Protein 3UTK (pdb70)

Foldseek 3Di:
DDPVVLLLVLLLLLLLLVLCVPLVVPVVADDSVLSSVLSLVVCVVVVHDCVSNVPRSVSSVVVNVCVVVVPQDSVRSNVVSVVPNVVSRVSSVVD/DDPVVLLVVLLLLLLLLVLCVPLVVPVVGDDSVLLSVLSLVVCVVVVHDCVSNPCNSVSSVVVNVCVVPVPDDSVRSNVVSVVPNVVSRVSSVVD

CATH classification: 1.20.58.1630

Nearest PDB structures (foldseek):
  4k0u-assembly1_A  TM=9.980E-01  e=7.297E-12  Dickeya dadantii 3937
  4a56-assembly1_A-2  TM=9.578E-01  e=3.980E-06  Klebsiella oxytoca
  6hcg-assembly1_P  TM=9.495E-01  e=3.980E-06  Klebsiella pneumoniae
  3sol-assembly1_A  TM=9.358E-01  e=9.104E-05  Escherichia coli O157:H7
  1knz-assembly4_N  TM=2.935E-01  e=8.624E+00  Simian rotavirus A/SA11

Organism: Dickeya dadantii (strain 3937) (NCBI:txid198628)

Sequence (190 aa):
VPANEQISQLASLVAASKYLRVQCERSDLPDDGTILKTAVNVAVQKGWDTGRYQSLPQLSENLYQGLLKDGTPKATQCSSFNRTMTPFLDAMRTVVPANEQISQLASLVAASKYLRVQCERSDLPDDGTILKTAVNVAVQKGWDTGRYQSLPQLSENLYQGLLKDGTPKATQCCSSFNRTMTPFLDAMRTV

InterPro domains:
  IPR005699 Chaperone lipoprotein, PulS/OutS [TIGR01004] (12-129)
  IPR019114 Chaperone lipoprotein, PulS/OutS-like [PF09691] (18-127)
  IPR038432 PulS/OutS-like superfamily [G3DSA:1.20.58.1630] (38-133)

Radius of gyration: 19.39 Å; Cα contacts (8 Å, |Δi|>4): 196; chains: 2; bounding box: 57×42×35 Å

Structure (mmCIF, N/CA/C/O backbone):
data_3UTK
#
_entry.id   3UTK
#
_cell.length_a   49.700
_cell.length_b   53.095
_cell.length_c   98.735
_cell.angle_alpha   90.00
_cell.angle_beta   90.00
_cell.angle_gamma   90.00
#
_symmetry.space_group_name_H-M   'P 21 21 21'
#
loop_
_entity.id
_entity.type
_entity.pdbx_description
1 polymer 'Lipoprotein outS'
2 water water
#
loop_
_atom_site.group_PDB
_atom_site.id
_atom_site.type_symbol
_atom_site.label_atom_id
_atom_site.label_alt_id
_atom_site.label_comp_id
_atom_site.label_asym_id
_atom_site.label_entity_id
_atom_site.label_seq_id
_atom_site.pdbx_PDB_ins_code
_atom_site.Cartn_x
_atom_site.Cartn_y
_atom_site.Cartn_z
_atom_site.occupancy
_atom_site.B_iso_or_equiv
_atom_site.auth_seq_id
_atom_site.auth_comp_id
_atom_site.auth_asym_id
_atom_site.auth_atom_id
_atom_site.pdbx_PDB_model_num
ATOM 1 N N . VAL A 1 38 ? 42.334 19.956 46.395 1.00 65.73 38 VAL A N 1
ATOM 2 C CA . VAL A 1 38 ? 42.497 20.503 45.052 1.00 63.62 38 VAL A CA 1
ATOM 3 C C . VAL A 1 38 ? 43.949 20.891 44.799 1.00 62.95 38 VAL A C 1
ATOM 4 O O . VAL A 1 38 ? 44.508 21.716 45.519 1.00 64.77 38 VAL A O 1
ATOM 8 N N . PRO A 1 39 ? 44.566 20.286 43.772 1.00 59.84 39 PRO A N 1
ATOM 9 C CA . PRO A 1 39 ? 45.955 20.571 43.391 1.00 58.48 39 PRO A CA 1
ATOM 10 C C . PRO A 1 39 ? 46.130 22.026 42.975 1.00 57.03 39 PRO A C 1
ATOM 11 O O . PRO A 1 39 ? 45.165 22.651 42.536 1.00 55.92 39 PRO A O 1
ATOM 15 N N . ALA A 1 40 ? 47.347 22.547 43.101 1.00 57.27 40 ALA A N 1
ATOM 16 C CA . ALA A 1 40 ? 47.620 23.954 42.814 1.00 57.64 40 ALA A CA 1
ATOM 17 C C . ALA A 1 40 ? 47.388 24.310 41.350 1.00 58.24 40 ALA A C 1
ATOM 18 O O . ALA A 1 40 ? 47.046 25.452 41.028 1.00 56.59 40 ALA A O 1
ATOM 20 N N . ASN A 1 41 ? 47.588 23.333 40.469 1.00 59.70 41 ASN A N 1
ATOM 21 C CA . ASN A 1 41 ? 47.375 23.537 39.041 1.00 60.91 41 ASN A CA 1
ATOM 22 C C . ASN A 1 41 ? 45.907 23.779 38.745 1.00 58.23 41 ASN A C 1
ATOM 23 O O . ASN A 1 41 ? 45.548 24.737 38.058 1.00 58.61 41 ASN A O 1
ATOM 28 N N . GLU A 1 42 ? 45.058 22.900 39.263 1.00 54.93 42 GLU A N 1
ATOM 29 C CA . GLU A 1 42 ? 43.627 23.059 39.086 1.00 52.55 42 GLU A CA 1
ATOM 30 C C . GLU A 1 42 ? 43.173 24.407 39.635 1.00 47.70 42 GLU A C 1
ATOM 31 O O . GLU A 1 42 ? 42.295 25.041 39.067 1.00 48.37 42 GLU A O 1
ATOM 37 N N . GLN A 1 43 ? 43.785 24.853 40.728 1.00 42.10 43 GLN A N 1
ATOM 38 C CA . GLN A 1 43 ? 43.382 26.118 41.343 1.00 38.58 43 GLN A CA 1
ATOM 39 C C . GLN A 1 43 ? 43.566 27.314 40.411 1.00 37.71 43 GLN A C 1
ATOM 40 O O . GLN A 1 43 ? 42.627 28.085 40.187 1.00 35.40 43 GLN A O 1
ATOM 46 N N . ILE A 1 44 ? 44.769 27.455 39.859 1.00 39.09 44 ILE A N 1
ATOM 47 C CA . ILE A 1 44 ? 45.099 28.599 39.012 1.00 37.97 44 ILE A CA 1
ATOM 48 C C . ILE A 1 44 ? 44.254 28.629 37.743 1.00 39.55 44 ILE A C 1
ATOM 49 O O . ILE A 1 44 ? 43.751 29.681 37.342 1.00 39.12 44 ILE A O 1
ATOM 54 N N . SER A 1 45 ? 44.105 27.469 37.115 1.00 39.54 45 SER A N 1
ATOM 55 C CA . SER A 1 45 ? 43.279 27.338 35.920 1.00 40.42 45 SER A CA 1
ATOM 56 C C . SER A 1 45 ? 41.831 27.727 36.189 1.00 38.69 45 SER A C 1
ATOM 57 O O . SER A 1 45 ? 41.160 28.308 35.329 1.00 38.05 45 SER A O 1
ATOM 60 N N . GLN A 1 46 ? 41.349 27.390 37.380 1.00 35.65 46 GLN A N 1
ATOM 61 C CA . GLN A 1 46 ? 39.969 27.682 37.741 1.00 33.43 46 GLN A CA 1
ATOM 62 C C . GLN A 1 46 ? 39.745 29.181 37.899 1.00 29.49 46 GLN A C 1
ATOM 63 O O . GLN A 1 46 ? 38.748 29.715 37.420 1.00 27.96 46 GLN A O 1
ATOM 69 N N . LEU A 1 47 ? 40.673 29.856 38.574 1.00 27.63 47 LEU A N 1
ATOM 70 C CA . LEU A 1 47 ? 40.563 31.299 38.771 1.00 25.54 47 LEU A CA 1
ATOM 71 C C . LEU A 1 47 ? 40.661 32.046 37.448 1.00 26.25 47 LEU A C 1
ATOM 72 O O . LEU A 1 47 ? 39.917 33.001 37.215 1.00 25.49 47 LEU A O 1
ATOM 77 N N . ALA A 1 48 ? 41.575 31.600 36.586 1.00 25.04 48 ALA A N 1
ATOM 78 C CA . ALA A 1 48 ? 41.801 32.250 35.302 1.00 24.69 48 ALA A CA 1
ATOM 79 C C . ALA A 1 48 ? 40.558 32.147 34.436 1.00 25.89 48 ALA A C 1
ATOM 80 O O . ALA A 1 48 ? 40.224 33.075 33.699 1.00 27.49 48 ALA A O 1
ATOM 82 N N . SER A 1 49 ? 39.875 31.014 34.537 1.00 23.40 49 SER A N 1
ATOM 83 C CA . SER A 1 49 ? 38.625 30.810 33.817 1.00 23.46 49 SER A CA 1
ATOM 84 C C . SER A 1 49 ? 37.539 31.803 34.254 1.00 23.43 49 SER A C 1
ATOM 85 O O . SER A 1 49 ? 36.779 32.311 33.428 1.00 21.10 49 SER A O 1
ATOM 88 N N . LEU A 1 50 ? 37.468 32.076 35.553 1.00 22.05 50 LEU A N 1
ATOM 89 C CA . LEU A 1 50 ? 36.484 33.015 36.088 1.00 21.37 50 LEU A CA 1
ATOM 90 C C . LEU A 1 50 ? 36.824 34.432 35.640 1.00 19.52 50 LEU A C 1
ATOM 91 O O . LEU A 1 50 ? 35.955 35.191 35.255 1.00 18.83 50 LEU A O 1
ATOM 96 N N . VAL A 1 51 ? 38.105 34.773 35.672 1.00 17.35 51 VAL A N 1
ATOM 97 C CA . VAL A 1 51 ? 38.537 36.082 35.210 1.00 19.12 51 VAL A CA 1
ATOM 98 C C . VAL A 1 51 ? 38.228 36.268 33.716 1.00 21.28 51 VAL A C 1
ATOM 99 O O . VAL A 1 51 ? 37.710 37.309 33.310 1.00 22.22 51 VAL A O 1
ATOM 103 N N . ALA A 1 52 ? 38.544 35.256 32.913 1.00 21.40 52 ALA A N 1
ATOM 104 C CA . ALA A 1 52 ? 38.279 35.290 31.473 1.00 20.98 52 ALA A CA 1
ATOM 105 C C . ALA A 1 52 ? 36.795 35.438 31.156 1.00 19.79 52 ALA A C 1
ATOM 106 O O . ALA A 1 52 ? 36.416 36.215 30.279 1.00 19.58 52 ALA A O 1
ATOM 108 N N . ALA A 1 53 ? 35.961 34.676 31.853 1.00 16.74 53 ALA A N 1
ATOM 109 C CA . ALA A 1 53 ? 34.512 34.750 31.653 1.00 17.23 53 ALA A CA 1
ATOM 110 C C . ALA A 1 53 ? 33.980 36.134 32.040 1.00 18.66 53 ALA A C 1
ATOM 111 O O . ALA A 1 53 ? 33.112 36.688 31.373 1.00 19.98 53 ALA A O 1
ATOM 113 N N . SER A 1 54 ? 34.500 36.679 33.137 1.00 18.93 54 SER A N 1
ATOM 114 C CA . SER A 1 54 ? 34.123 38.014 33.563 1.00 17.83 54 SER A CA 1
ATOM 115 C C . SER A 1 54 ? 34.514 39.091 32.551 1.00 16.67 54 SER A C 1
ATOM 116 O O . SER A 1 54 ? 33.723 39.975 32.278 1.00 19.82 54 SER A O 1
ATOM 119 N N . LYS A 1 55 ? 35.739 39.044 32.022 1.00 15.16 55 LYS A N 1
ATOM 120 C CA . LYS A 1 55 ? 36.142 40.018 31.004 1.00 14.15 55 LYS A CA 1
ATOM 121 C C . LYS A 1 55 ? 35.278 39.847 29.748 1.00 17.24 55 LYS A C 1
ATOM 122 O O . LYS A 1 55 ? 34.904 40.822 29.104 1.00 19.44 55 LYS A O 1
ATOM 128 N N . TYR A 1 56 ? 34.976 38.603 29.395 1.00 16.11 56 TYR A N 1
ATOM 129 C CA . TYR A 1 56 ? 34.098 38.336 28.256 1.00 15.84 56 TYR A CA 1
ATOM 130 C C . TYR A 1 56 ? 32.736 39.020 28.447 1.00 15.73 56 TYR A C 1
ATOM 131 O O . TYR A 1 56 ? 32.187 39.618 27.522 1.00 17.95 56 TYR A O 1
ATOM 140 N N . LEU A 1 57 ? 32.202 38.970 29.660 1.00 16.57 57 LEU A N 1
ATOM 141 C CA . LEU A 1 57 ? 30.917 39.606 29.906 1.00 15.08 57 LEU A CA 1
ATOM 142 C C . LEU A 1 57 ? 31.046 41.119 29.752 1.00 15.45 57 LEU A C 1
ATOM 143 O O . LEU A 1 57 ? 30.215 41.754 29.113 1.00 16.73 57 LEU A O 1
ATOM 148 N N . ARG A 1 58 ? 32.090 41.694 30.337 1.00 14.98 58 ARG A N 1
ATOM 149 C CA . ARG A 1 58 ? 32.240 43.146 30.283 1.00 13.48 58 ARG A CA 1
ATOM 150 C C . ARG A 1 58 ? 32.424 43.628 2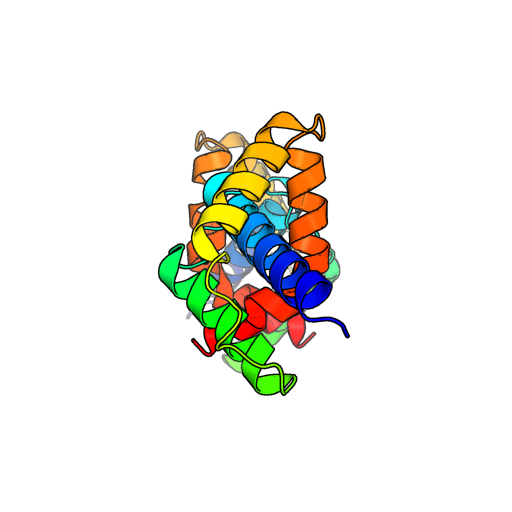8.846 1.00 18.78 58 ARG A C 1
ATOM 151 O O . ARG A 1 58 ? 31.779 44.583 28.416 1.00 20.67 58 ARG A O 1
ATOM 159 N N . VAL A 1 59 ? 33.314 42.974 28.106 1.00 20.40 59 VAL A N 1
ATOM 160 C CA . VAL A 1 59 ? 33.706 43.471 26.793 1.00 22.69 59 VAL A CA 1
ATOM 161 C C . VAL A 1 59 ? 32.766 43.024 25.670 1.00 24.50 59 VAL A C 1
ATOM 162 O O . VAL A 1 59 ? 32.371 43.836 24.825 1.00 30.56 59 VAL A O 1
ATOM 166 N N . GLN A 1 60 ? 32.412 41.741 25.656 1.00 19.49 60 GLN A N 1
ATOM 167 C CA . GLN A 1 60 ? 31.613 41.187 24.561 1.00 16.11 60 GLN A CA 1
ATOM 168 C C . GLN A 1 60 ? 30.119 41.307 24.828 1.00 16.15 60 GLN A C 1
ATOM 169 O O . GLN A 1 60 ? 29.310 41.392 23.899 1.00 21.72 60 GLN A O 1
ATOM 175 N N . CYS A 1 61 ? 29.743 41.313 26.099 1.00 16.10 61 CYS A N 1
ATOM 176 C CA . CYS A 1 61 ? 28.325 41.257 26.465 1.00 16.51 61 CYS A CA 1
ATOM 177 C C . CYS A 1 61 ? 27.823 42.577 27.036 1.00 18.26 61 CYS A C 1
ATOM 178 O O . CYS A 1 61 ? 26.711 42.661 27.581 1.00 20.77 61 CYS A O 1
ATOM 181 N N . GLU A 1 62 ? 28.639 43.609 26.872 1.00 16.39 62 GLU A N 1
ATOM 182 C CA . GLU A 1 62 ? 28.318 44.974 27.305 1.00 18.02 62 GLU A CA 1
ATOM 183 C C . GLU A 1 62 ? 27.897 45.042 28.767 1.00 18.98 62 GLU A C 1
ATOM 184 O O . GLU A 1 62 ? 27.078 45.884 29.129 1.00 18.66 62 GLU A O 1
ATOM 190 N N . ARG A 1 63 ? 28.431 44.145 29.592 1.00 15.96 63 ARG A N 1
ATOM 191 C CA . ARG A 1 63 ? 28.190 44.206 31.035 1.00 17.68 63 ARG A CA 1
ATOM 192 C C . ARG A 1 63 ? 29.058 45.307 31.640 1.00 20.55 63 ARG A C 1
ATOM 193 O O . ARG A 1 63 ? 30.063 45.051 32.317 1.00 20.87 63 ARG A O 1
ATOM 201 N N . SER A 1 64 ? 28.673 46.545 31.361 1.00 21.42 64 SER A N 1
ATOM 202 C CA . SER A 1 64 ? 29.460 47.692 31.777 1.00 24.41 64 SER A CA 1
ATOM 203 C C . SER A 1 64 ? 29.343 47.995 33.265 1.00 26.36 64 SER A C 1
ATOM 204 O O . SER A 1 64 ? 29.960 48.947 33.750 1.00 28.67 64 SER A O 1
ATOM 207 N N . ASP A 1 65 ? 28.552 47.192 33.977 1.00 22.05 65 ASP A N 1
ATOM 208 C CA . ASP A 1 65 ? 28.478 47.276 35.434 1.00 21.56 65 ASP A CA 1
ATOM 209 C C . ASP A 1 65 ? 29.663 46.566 36.082 1.00 21.63 65 ASP A C 1
ATOM 210 O O . ASP A 1 65 ? 29.917 46.717 37.277 1.00 24.82 65 ASP A O 1
ATOM 215 N N . LEU A 1 66 ? 30.395 45.793 35.288 1.00 19.72 66 LEU A N 1
ATOM 216 C CA . LEU A 1 66 ? 31.558 45.077 35.801 1.00 19.71 66 LEU A CA 1
ATOM 217 C C . LEU A 1 66 ? 32.807 45.950 35.737 1.00 20.89 66 LEU A C 1
ATOM 218 O O . LEU A 1 66 ? 32.929 46.807 34.855 1.00 21.94 66 LEU A O 1
ATOM 223 N N . PRO A 1 67 ? 33.735 45.747 36.683 1.00 20.85 67 PRO A N 1
ATOM 224 C CA . PRO A 1 67 ? 34.941 46.568 36.837 1.00 23.68 67 PRO A CA 1
ATOM 225 C C . PRO A 1 67 ? 36.091 46.124 35.942 1.00 24.64 67 PRO A C 1
ATOM 226 O O . PRO A 1 67 ? 35.941 45.191 35.147 1.00 24.44 67 PRO A O 1
ATOM 230 N N . ASP A 1 68 ? 37.233 46.788 36.086 1.00 27.41 68 ASP A N 1
ATOM 231 C CA . ASP A 1 68 ? 38.389 46.537 35.227 1.00 28.60 68 ASP A CA 1
ATOM 232 C C . ASP A 1 68 ? 39.073 45.206 35.539 1.00 26.63 68 ASP A C 1
ATOM 233 O O . ASP A 1 68 ? 38.769 44.563 36.540 1.00 25.15 68 ASP A O 1
ATOM 238 N N . ASP A 1 69 ? 39.996 44.798 34.673 1.00 28.62 69 ASP A N 1
ATOM 239 C CA . ASP A 1 69 ? 40.679 43.516 34.816 1.00 27.46 69 ASP A CA 1
ATOM 240 C C . ASP A 1 69 ? 41.356 43.376 36.178 1.00 27.67 69 ASP A C 1
ATOM 241 O O . ASP A 1 69 ? 41.349 42.301 36.776 1.00 27.36 69 ASP A O 1
ATOM 246 N N . GLY A 1 70 ? 41.951 44.463 36.658 1.00 29.37 70 GLY A N 1
ATOM 247 C CA . GLY A 1 70 ? 42.640 44.452 37.940 1.00 29.21 70 GLY A CA 1
ATOM 248 C C . GLY A 1 70 ? 41.698 44.103 39.078 1.00 27.40 70 GLY A C 1
ATOM 249 O O . GLY A 1 70 ? 42.044 43.323 39.966 1.00 27.20 70 GLY A O 1
ATOM 250 N N . THR A 1 71 ? 40.496 44.674 39.043 1.00 25.23 71 THR A N 1
ATOM 251 C CA . THR A 1 71 ? 39.498 44.411 40.075 1.00 25.28 71 THR A CA 1
ATOM 252 C C . THR A 1 71 ? 38.960 42.989 39.969 1.00 23.46 71 THR A C 1
ATOM 253 O O . THR A 1 71 ? 38.767 42.316 40.984 1.00 23.42 71 THR A O 1
ATOM 257 N N . ILE A 1 72 ? 38.701 42.540 38.740 1.00 21.99 72 ILE A N 1
ATOM 258 C CA . ILE A 1 72 ? 38.290 41.161 38.511 1.00 23.52 72 ILE A CA 1
ATOM 259 C C . ILE A 1 72 ? 39.342 40.194 39.060 1.00 23.54 72 ILE A C 1
ATOM 260 O O . ILE A 1 72 ? 39.007 39.219 39.736 1.00 22.02 72 ILE A O 1
ATOM 265 N N . LEU A 1 73 ? 40.612 40.469 38.773 1.00 24.54 73 LEU A N 1
ATOM 266 C CA . LEU A 1 73 ? 41.703 39.649 39.285 1.00 26.11 73 LEU A CA 1
ATOM 267 C C . LEU A 1 73 ? 41.737 39.618 40.813 1.00 27.45 73 LEU A C 1
ATOM 268 O O . LEU A 1 73 ? 41.923 38.561 41.425 1.00 25.92 73 LEU A O 1
ATOM 273 N N . LYS A 1 74 ? 41.575 40.787 41.421 1.00 26.90 74 LYS A N 1
ATOM 274 C CA . LYS A 1 74 ? 41.604 40.893 42.869 1.00 26.32 74 LYS A CA 1
ATOM 275 C C . LYS A 1 74 ? 40.466 40.072 43.463 1.00 26.13 74 LYS A C 1
ATOM 276 O O . LYS A 1 74 ? 40.605 39.496 44.542 1.00 26.35 74 LYS A O 1
ATOM 282 N N . THR A 1 75 ? 39.341 40.015 42.751 1.00 23.68 75 THR A N 1
ATOM 283 C CA . THR A 1 75 ? 38.196 39.237 43.209 1.00 23.00 75 THR A CA 1
ATOM 284 C C . THR A 1 75 ? 38.504 37.743 43.191 1.00 24.48 75 THR A C 1
ATOM 285 O O . THR A 1 75 ? 38.146 37.014 44.119 1.00 23.34 75 THR A O 1
ATOM 289 N N . ALA A 1 76 ? 39.182 37.290 42.142 1.00 24.65 76 ALA A N 1
ATOM 290 C CA . ALA A 1 76 ? 39.558 35.886 42.043 1.00 23.43 76 ALA A CA 1
ATOM 291 C C . ALA A 1 76 ? 40.536 35.525 43.158 1.00 25.86 76 ALA A C 1
ATOM 292 O O . ALA A 1 76 ? 40.438 34.459 43.768 1.00 25.38 76 ALA A O 1
ATOM 294 N N . VAL A 1 77 ? 41.483 36.416 43.425 1.00 27.65 77 VAL A N 1
ATOM 295 C CA . VAL A 1 77 ? 42.432 36.177 44.503 1.00 27.92 77 VAL A CA 1
ATOM 296 C C . VAL A 1 77 ? 41.699 36.088 45.845 1.00 27.04 77 VAL A C 1
ATOM 297 O O . VAL A 1 77 ? 41.988 35.205 46.650 1.00 26.97 77 VAL A O 1
ATOM 301 N N . ASN A 1 78 ? 40.728 36.975 46.069 1.00 26.84 78 ASN A N 1
ATOM 302 C CA . ASN A 1 78 ? 39.961 36.964 47.318 1.00 28.04 78 ASN A CA 1
ATOM 303 C C . ASN A 1 78 ? 39.169 35.679 47.513 1.00 25.78 78 ASN A C 1
ATOM 304 O O . ASN A 1 78 ? 39.127 35.123 48.610 1.00 25.59 78 ASN A O 1
ATOM 309 N N . VAL A 1 79 ? 38.522 35.218 46.449 1.00 24.91 79 VAL A N 1
ATOM 310 C CA . VAL A 1 79 ? 37.842 33.929 46.488 1.00 27.88 79 VAL A CA 1
ATOM 311 C C . VAL A 1 79 ? 38.828 32.814 46.856 1.00 26.92 79 VAL A C 1
ATOM 312 O O . VAL A 1 79 ? 38.521 31.954 47.680 1.00 27.16 79 VAL A O 1
ATOM 316 N N . ALA A 1 80 ? 40.018 32.843 46.259 1.00 27.27 80 ALA A N 1
ATOM 317 C CA . ALA A 1 80 ? 41.053 31.864 46.576 1.00 27.74 80 ALA A CA 1
ATOM 318 C C . ALA A 1 80 ? 41.410 31.885 48.064 1.00 26.19 80 ALA A C 1
ATOM 319 O O . ALA A 1 80 ? 41.544 30.838 48.695 1.00 27.90 80 ALA A O 1
ATOM 321 N N . VAL A 1 81 ? 41.558 33.081 48.626 1.00 23.44 81 VAL A N 1
ATOM 322 C CA . VAL A 1 81 ? 41.867 33.212 50.045 1.00 23.77 81 VAL A CA 1
ATOM 323 C C . VAL A 1 81 ? 40.743 32.635 50.901 1.00 23.24 81 VAL A C 1
ATOM 324 O O . VAL A 1 81 ? 40.995 31.939 51.889 1.00 26.26 81 VAL A O 1
ATOM 328 N N . GLN A 1 82 ? 39.504 32.893 50.495 1.00 24.41 82 GLN A N 1
ATOM 329 C CA . GLN A 1 82 ? 38.345 32.403 51.235 1.00 24.54 82 GLN A CA 1
ATOM 330 C C . GLN A 1 82 ? 38.218 30.881 51.154 1.00 28.85 82 GLN A C 1
ATOM 331 O O . GLN A 1 82 ? 37.600 30.259 52.017 1.00 29.60 82 GLN A O 1
ATOM 337 N N . LYS A 1 83 ? 38.806 30.286 50.121 1.00 29.76 83 LYS A N 1
ATOM 338 C CA . LYS A 1 83 ? 38.816 28.829 49.994 1.00 34.62 83 LYS A CA 1
ATOM 339 C C . LYS A 1 83 ? 39.983 28.190 50.745 1.00 36.47 83 LYS A C 1
ATOM 340 O O . LYS A 1 83 ? 40.078 26.964 50.825 1.00 37.36 83 LYS A O 1
ATOM 346 N N . GLY A 1 84 ? 40.866 29.022 51.292 1.00 35.70 84 GLY A N 1
ATOM 347 C CA . GLY A 1 84 ? 42.036 28.538 52.005 1.00 37.49 84 GLY A CA 1
ATOM 348 C C . GLY A 1 84 ? 43.202 28.165 51.103 1.00 37.33 84 GLY A C 1
ATOM 349 O O . GLY A 1 84 ? 44.135 27.488 51.525 1.00 36.79 84 GLY A O 1
ATOM 350 N N . TRP A 1 85 ? 43.162 28.621 49.858 1.00 37.33 85 TRP A N 1
ATOM 351 C CA . TRP A 1 85 ? 44.206 28.278 48.900 1.00 37.95 85 TRP A CA 1
ATOM 352 C C . TRP A 1 85 ? 45.459 29.133 49.075 1.00 38.04 85 TRP A C 1
ATOM 353 O O . TRP A 1 85 ? 45.396 30.246 49.599 1.00 37.02 85 TRP A O 1
ATOM 364 N N . ASP A 1 86 ? 46.596 28.602 48.632 1.00 38.17 86 ASP A N 1
ATOM 365 C CA . ASP A 1 86 ? 47.864 29.324 48.690 1.00 40.42 86 ASP A CA 1
ATOM 366 C C . ASP A 1 86 ? 48.014 30.274 47.503 1.00 40.35 86 ASP A C 1
ATOM 367 O O . ASP A 1 86 ? 48.269 29.844 46.377 1.00 40.75 86 ASP A O 1
ATOM 372 N N . THR A 1 87 ? 47.861 31.568 47.766 1.00 38.70 87 THR A N 1
ATOM 373 C CA . THR A 1 87 ? 47.885 32.576 46.714 1.00 42.07 87 THR A CA 1
ATOM 374 C C . THR A 1 87 ? 49.309 33.037 46.421 1.00 45.53 87 THR A C 1
ATOM 375 O O . THR A 1 87 ? 49.532 34.016 45.706 1.00 45.72 87 THR A O 1
ATOM 379 N N . GLY A 1 88 ? 50.273 32.321 46.985 1.00 46.56 88 GLY A N 1
ATOM 380 C CA . GLY A 1 88 ? 51.667 32.565 46.678 1.00 50.54 88 GLY A CA 1
ATOM 381 C C . GLY A 1 88 ? 52.058 31.885 45.382 1.00 55.08 88 GLY A C 1
ATOM 382 O O . GLY A 1 88 ? 52.941 32.362 44.671 1.00 56.95 88 GLY A O 1
ATOM 383 N N . ARG A 1 89 ? 51.387 30.777 45.069 1.00 56.23 89 ARG A N 1
ATOM 384 C CA . ARG A 1 89 ? 51.741 29.954 43.913 1.00 57.57 89 ARG A CA 1
ATOM 385 C C . ARG A 1 89 ? 51.015 30.384 42.645 1.00 55.34 89 ARG A C 1
ATOM 386 O O . ARG A 1 89 ? 50.990 29.646 41.662 1.00 53.82 89 ARG A O 1
ATOM 394 N N . TYR A 1 90 ? 50.449 31.587 42.665 1.00 54.40 90 TYR A N 1
ATOM 395 C CA . TYR A 1 90 ? 49.543 32.032 41.609 1.00 50.40 90 TYR A CA 1
ATOM 396 C C . TYR A 1 90 ? 50.190 32.870 40.503 1.00 50.83 90 TYR A C 1
ATOM 397 O O . TYR A 1 90 ? 49.489 33.392 39.639 1.00 52.93 90 TYR A O 1
ATOM 406 N N . GLN A 1 91 ? 51.517 32.972 40.521 1.00 54.04 91 GLN A N 1
ATOM 407 C CA . GLN A 1 91 ? 52.259 33.823 39.582 1.00 53.15 91 GLN A CA 1
ATOM 408 C C . GLN A 1 91 ? 51.679 33.904 38.162 1.00 56.03 91 GLN A C 1
ATOM 409 O O . GLN A 1 91 ? 51.640 34.982 37.548 1.00 51.07 91 GLN A O 1
ATOM 415 N N . SER A 1 92 ? 51.217 32.769 37.649 1.00 59.11 92 SER A N 1
ATOM 416 C CA . SER A 1 92 ? 50.755 32.686 36.271 1.00 55.60 92 SER A CA 1
ATOM 417 C C . SER A 1 92 ? 49.258 32.956 36.111 1.00 51.45 92 SER A C 1
ATOM 418 O O . SER A 1 92 ? 48.611 32.334 35.265 1.00 55.08 92 SER A O 1
ATOM 421 N N . LEU A 1 93 ? 48.710 33.895 36.883 1.00 48.31 93 LEU A N 1
ATOM 422 C CA . LEU A 1 93 ? 47.258 34.149 36.838 1.00 45.01 93 LEU A CA 1
ATOM 423 C C . LEU A 1 93 ? 46.781 35.207 35.823 1.00 45.69 93 LEU A C 1
ATOM 424 O O . LEU A 1 93 ? 45.861 34.948 35.048 1.00 45.60 93 LEU A O 1
ATOM 429 N N . PRO A 1 94 ? 47.389 36.407 35.832 1.00 44.99 94 PRO A N 1
ATOM 430 C CA . PRO A 1 94 ? 46.909 37.451 34.910 1.00 44.66 94 PRO A CA 1
ATOM 431 C C . PRO A 1 94 ? 47.107 37.140 33.418 1.00 42.83 94 PRO A C 1
ATOM 432 O O . PRO A 1 94 ? 46.182 37.329 32.626 1.00 44.29 94 PRO A O 1
ATOM 436 N N . GLN A 1 95 ? 48.301 36.701 33.029 1.00 45.56 95 GLN A N 1
ATOM 437 C CA . GLN A 1 95 ? 48.529 36.331 31.638 1.00 46.00 95 GLN A CA 1
ATOM 438 C C . GLN A 1 95 ? 47.653 35.153 31.221 1.00 44.62 95 GLN A C 1
ATOM 439 O O . GLN A 1 95 ? 47.119 35.129 30.108 1.00 43.03 95 GLN A O 1
ATOM 445 N N . LEU A 1 96 ? 47.509 34.174 32.109 1.00 42.39 96 LEU A N 1
ATOM 446 C CA . LEU A 1 96 ? 46.694 33.009 31.791 1.00 40.70 96 LEU A CA 1
ATOM 447 C C . LEU A 1 96 ? 45.255 33.439 31.542 1.00 37.25 96 LEU A C 1
ATOM 448 O O . LEU A 1 96 ? 44.592 32.932 30.636 1.00 37.48 96 LEU A O 1
ATOM 453 N N . SER A 1 97 ? 44.786 34.387 32.346 1.00 36.01 97 SER A N 1
ATOM 454 C CA . SER A 1 97 ? 43.425 34.902 32.233 1.00 34.54 97 SER A CA 1
ATOM 455 C C . SER A 1 97 ? 43.182 35.527 30.864 1.00 33.86 97 SER A C 1
ATOM 456 O O . SER A 1 97 ? 42.153 35.281 30.228 1.00 33.19 97 SER A O 1
ATOM 459 N N . GLU A 1 98 ? 44.140 36.338 30.421 1.00 34.99 98 GLU A N 1
ATOM 460 C CA . GLU A 1 98 ? 44.048 37.002 29.127 1.00 34.73 98 GLU A CA 1
ATOM 461 C C . GLU A 1 98 ? 44.106 35.980 27.992 1.00 35.20 98 GLU A C 1
ATOM 462 O O . GLU A 1 98 ? 43.374 36.100 27.007 1.00 33.49 98 GLU A O 1
ATOM 468 N N . ASN A 1 99 ? 44.963 34.971 28.132 1.00 34.84 99 ASN A N 1
ATOM 469 C CA . ASN A 1 99 ? 45.054 33.914 27.117 1.00 34.84 99 ASN A CA 1
ATOM 470 C C . ASN A 1 99 ? 43.743 33.152 26.950 1.00 32.64 99 ASN A C 1
ATOM 471 O O . ASN A 1 99 ? 43.315 32.869 25.830 1.00 33.47 99 ASN A O 1
ATOM 476 N N . LEU A 1 100 ? 43.110 32.818 28.072 1.00 28.91 100 LEU A N 1
ATOM 477 C CA . LEU A 1 100 ? 41.825 32.122 28.055 1.00 27.07 100 LEU A CA 1
ATOM 478 C C . LEU A 1 100 ? 40.716 33.001 27.482 1.00 26.49 100 LEU A C 1
ATOM 479 O O . LEU A 1 100 ? 39.817 32.514 26.810 1.00 24.62 100 LEU A O 1
ATOM 484 N N . TYR A 1 101 ? 40.780 34.300 27.759 1.00 25.55 101 TYR A N 1
ATOM 485 C CA . TYR A 1 101 ? 39.827 35.241 27.181 1.00 24.68 101 TYR A CA 1
ATOM 486 C C . TYR A 1 101 ? 39.985 35.254 25.664 1.00 22.78 101 TYR A C 1
ATOM 487 O O . TYR A 1 101 ? 39.007 35.166 24.930 1.00 24.17 101 TYR A O 1
ATOM 496 N N . GLN A 1 102 ? 41.220 35.348 25.191 1.00 24.05 102 GLN A N 1
ATOM 497 C CA . GLN A 1 102 ? 41.453 35.326 23.752 1.00 26.16 102 GLN A CA 1
ATOM 498 C C . GLN A 1 102 ? 40.960 34.013 23.141 1.00 27.02 102 GLN A C 1
ATOM 499 O O . GLN A 1 102 ? 40.460 33.992 22.013 1.00 29.45 102 GLN A O 1
ATOM 505 N N . GLY A 1 103 ? 41.093 32.924 23.892 1.00 25.97 103 GLY A N 1
ATOM 506 C CA . GLY A 1 103 ? 40.617 31.623 23.447 1.00 25.77 103 GLY A CA 1
ATOM 507 C C . GLY A 1 103 ? 39.104 31.592 23.279 1.00 22.99 103 GLY A C 1
ATOM 508 O O . GLY A 1 103 ? 38.584 31.029 22.307 1.00 22.04 103 GLY A O 1
ATOM 509 N N . LEU A 1 104 ? 38.395 32.198 24.232 1.00 22.02 104 LEU A N 1
ATOM 510 C CA . LEU A 1 104 ? 36.934 32.294 24.167 1.00 18.80 104 LEU A CA 1
ATOM 511 C C . LEU A 1 104 ? 36.486 32.979 22.877 1.00 22.53 104 LEU A C 1
ATOM 512 O O . LEU A 1 104 ? 35.570 32.506 22.193 1.00 23.19 104 LEU A O 1
ATOM 517 N N . LEU A 1 105 ? 37.127 34.100 22.549 1.00 23.37 105 LEU A N 1
ATOM 518 C CA . LEU A 1 105 ? 36.754 34.857 21.353 1.00 24.13 105 LEU A CA 1
ATOM 519 C C . LEU A 1 105 ? 36.799 33.998 20.093 1.00 23.41 105 LEU A C 1
ATOM 520 O O . LEU A 1 105 ? 36.014 34.202 19.162 1.00 24.92 105 LEU A O 1
ATOM 525 N N . LYS A 1 106 ? 37.711 33.036 20.071 1.00 23.53 106 LYS A N 1
ATOM 526 C CA . LYS A 1 106 ? 37.956 32.248 18.862 1.00 23.46 106 LYS A CA 1
ATOM 527 C C . LYS A 1 106 ? 37.407 30.819 18.891 1.00 24.60 106 LYS A C 1
ATOM 528 O O . LYS A 1 106 ? 37.600 30.062 17.937 1.00 24.02 106 LYS A O 1
ATOM 534 N N . ASP A 1 107 ? 36.704 30.451 19.959 1.00 23.01 107 ASP A N 1
ATOM 535 C CA . ASP A 1 107 ? 36.370 29.042 20.186 1.00 22.10 107 ASP A CA 1
ATOM 536 C C . ASP A 1 107 ? 35.148 28.521 19.407 1.00 21.89 107 ASP A C 1
ATOM 537 O O . ASP A 1 107 ? 34.803 27.339 19.477 1.00 21.30 107 ASP A O 1
ATOM 542 N N . GLY A 1 108 ? 34.515 29.402 18.643 1.00 20.93 108 GLY A N 1
ATOM 543 C CA . GLY A 1 108 ? 33.410 28.995 17.795 1.00 19.08 108 GLY A CA 1
ATOM 544 C C . GLY A 1 108 ? 32.017 29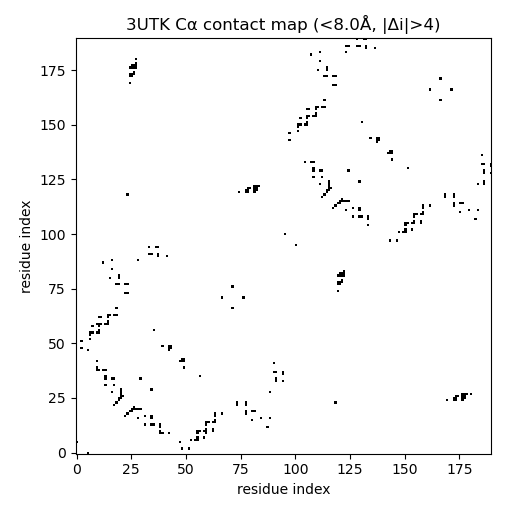.092 18.398 1.00 20.22 108 GLY A C 1
ATOM 545 O O . GLY A 1 108 ? 31.041 28.811 17.714 1.00 20.68 108 GLY A O 1
ATOM 546 N N . THR A 1 109 ? 31.912 29.495 19.660 1.00 20.39 109 THR A N 1
ATOM 547 C CA . THR A 1 109 ? 30.597 29.682 20.293 1.00 18.25 109 THR A CA 1
ATOM 548 C C . THR A 1 109 ? 30.080 31.070 19.922 1.00 19.05 109 THR A C 1
ATOM 549 O O . THR A 1 109 ? 30.767 32.050 20.134 1.00 20.57 109 THR A O 1
ATOM 553 N N . PRO A 1 110 ? 28.872 31.156 19.341 1.00 19.04 110 PRO A N 1
ATOM 554 C CA . PRO A 1 110 ? 28.390 32.486 18.952 1.00 17.51 110 PRO A CA 1
ATOM 555 C C . PRO A 1 110 ? 28.296 33.400 20.164 1.00 15.30 110 PRO A C 1
ATOM 556 O O . PRO A 1 110 ? 27.999 32.940 21.261 1.00 19.39 110 PRO A O 1
ATOM 560 N N . LYS A 1 111 ? 28.527 34.684 19.957 1.00 15.75 111 LYS A N 1
ATOM 561 C CA . LYS A 1 111 ? 28.521 35.632 21.061 1.00 18.19 111 LYS A CA 1
ATOM 562 C C . LYS A 1 111 ? 27.230 35.577 21.880 1.00 14.24 111 LYS A C 1
ATOM 563 O O . LYS A 1 111 ? 27.266 35.530 23.108 1.00 18.65 111 LYS A O 1
ATOM 569 N N . ALA A 1 112 ? 26.088 35.601 21.205 1.00 14.97 112 ALA A N 1
ATOM 570 C CA . ALA A 1 112 ? 24.807 35.614 21.908 1.00 16.75 112 ALA A CA 1
ATOM 571 C C . ALA A 1 112 ? 24.650 34.407 22.814 1.00 16.73 112 ALA A C 1
ATOM 572 O O . ALA A 1 112 ? 24.116 34.519 23.919 1.00 19.36 112 ALA A O 1
ATOM 574 N N . THR A 1 113 ? 25.094 33.251 22.330 1.00 14.85 113 THR A N 1
ATOM 575 C CA . THR A 1 113 ? 25.049 32.006 23.092 1.00 16.57 113 THR A CA 1
ATOM 576 C C . THR A 1 113 ? 25.954 32.066 24.326 1.00 16.79 113 THR A C 1
ATOM 577 O O . THR A 1 113 ? 25.530 31.761 25.444 1.00 16.49 113 THR A O 1
ATOM 581 N N . GLN A 1 114 ? 27.206 32.447 24.119 1.00 17.75 114 GLN A N 1
ATOM 582 C CA . GLN A 1 114 ? 28.147 32.576 25.221 1.00 14.78 114 GLN A CA 1
ATOM 583 C C . GLN A 1 114 ? 27.678 33.594 26.265 1.00 17.54 114 GLN A C 1
ATOM 584 O O . GLN A 1 114 ? 27.746 33.334 27.472 1.00 20.39 114 GLN A O 1
ATOM 590 N N . CYS A 1 115 ? 27.200 34.750 25.813 1.00 17.22 115 CYS A N 1
ATOM 591 C CA . CYS A 1 115 ? 26.729 35.778 26.744 1.00 16.89 115 CYS A CA 1
ATOM 592 C C . CYS A 1 115 ? 25.548 35.290 27.565 1.00 16.55 115 CYS A C 1
ATOM 593 O O . CYS A 1 115 ? 25.483 35.526 28.774 1.00 16.87 115 CYS A O 1
ATOM 596 N N . SER A 1 116 ? 24.593 34.642 26.911 1.00 18.19 116 SER A N 1
ATOM 597 C CA . SER A 1 116 ? 23.425 34.131 27.622 1.00 17.54 116 SER A CA 1
ATOM 598 C C . SER A 1 116 ? 23.868 33.119 28.684 1.00 18.98 116 SER A C 1
ATOM 599 O O . SER A 1 116 ? 23.364 33.114 29.811 1.00 16.54 116 SER A O 1
ATOM 602 N N . SER A 1 117 ? 24.817 32.265 28.317 1.00 18.30 117 SER A N 1
ATOM 603 C CA . SER A 1 117 ? 25.310 31.245 29.239 1.00 16.19 117 SER A CA 1
ATOM 604 C C . SER A 1 117 ? 26.052 31.853 30.443 1.00 18.60 117 SER A C 1
ATOM 605 O O . SER A 1 117 ? 25.766 31.491 31.589 1.00 16.41 117 SER A O 1
ATOM 608 N N . PHE A 1 118 ? 27.003 32.754 30.191 1.00 16.64 118 PHE A N 1
ATOM 609 C CA . PHE A 1 118 ? 27.753 33.396 31.284 1.00 19.63 118 PHE A CA 1
ATOM 610 C C . PHE A 1 118 ? 26.827 34.248 32.173 1.00 19.60 118 PHE A C 1
ATOM 611 O O . PHE A 1 118 ? 26.961 34.259 33.405 1.00 16.43 118 PHE A O 1
ATOM 619 N N . ASN A 1 119 ? 25.879 34.958 31.563 1.00 17.99 119 ASN A N 1
ATOM 620 C CA . ASN A 1 119 ? 24.949 35.782 32.342 1.00 16.53 119 ASN A CA 1
ATOM 621 C C . ASN A 1 119 ? 24.113 34.913 33.279 1.00 19.12 119 ASN A C 1
ATOM 622 O O . ASN A 1 119 ? 23.779 35.318 34.408 1.00 19.56 119 ASN A O 1
ATOM 627 N N . ARG A 1 120 ? 23.798 33.708 32.818 1.00 19.04 120 ARG A N 1
ATOM 628 C CA . ARG A 1 120 ? 23.009 32.773 33.612 1.00 20.85 120 ARG A CA 1
ATOM 629 C C . ARG A 1 120 ? 23.780 32.204 34.798 1.00 19.12 120 ARG A C 1
ATOM 630 O O . ARG A 1 120 ? 23.218 32.087 35.880 1.00 22.42 120 ARG A O 1
ATOM 638 N N . THR A 1 121 ? 25.065 31.891 34.606 1.00 16.12 121 THR A N 1
ATOM 639 C CA . THR A 1 121 ? 25.795 31.067 35.578 1.00 20.83 121 THR A CA 1
ATOM 640 C C . THR A 1 121 ? 26.787 31.805 36.475 1.00 20.33 121 THR A C 1
ATOM 641 O O . THR A 1 121 ? 27.257 31.244 37.460 1.00 20.59 121 THR A O 1
ATOM 645 N N . MET A 1 122 ? 27.121 33.048 36.141 1.00 19.14 122 MET A N 1
ATOM 646 C CA . MET A 1 122 ? 28.248 33.712 36.799 1.00 21.82 122 MET A CA 1
ATOM 647 C C . MET A 1 122 ? 27.861 34.533 38.030 1.00 21.29 122 MET A C 1
ATOM 648 O O . MET A 1 122 ? 28.718 35.153 38.658 1.00 22.56 122 MET A O 1
ATOM 653 N N . THR A 1 123 ? 26.582 34.529 38.387 1.00 20.47 123 THR A N 1
ATOM 654 C CA . THR A 1 123 ? 26.116 35.360 39.502 1.00 22.93 123 THR A CA 1
ATOM 655 C C . THR A 1 123 ? 26.962 35.309 40.795 1.00 22.71 123 THR A C 1
ATOM 656 O O . THR A 1 123 ? 27.265 36.350 41.366 1.00 22.69 123 THR A O 1
ATOM 660 N N . PRO A 1 124 ? 27.320 34.106 41.280 1.00 24.46 124 PRO A N 1
ATOM 661 C CA . PRO A 1 124 ? 28.097 34.082 42.528 1.00 25.69 124 PRO A CA 1
ATOM 662 C C . PRO A 1 124 ? 29.433 34.833 42.441 1.00 24.78 124 PRO A C 1
ATOM 663 O O . PRO A 1 124 ? 29.835 35.499 43.404 1.00 25.69 124 PRO A O 1
ATOM 667 N N . PHE A 1 125 ? 30.114 34.740 41.305 1.00 21.76 125 PHE A N 1
ATOM 668 C CA . PHE A 1 125 ? 31.387 35.434 41.165 1.00 21.71 125 PHE A CA 1
ATOM 669 C C . PHE A 1 125 ? 31.165 36.938 40.991 1.00 20.96 125 PHE A C 1
ATOM 670 O O . PHE A 1 125 ? 31.895 37.743 41.561 1.00 22.63 125 PHE A O 1
ATOM 678 N N . LEU A 1 126 ? 30.150 37.319 40.213 1.00 20.30 126 LEU A N 1
ATOM 679 C CA . LEU A 1 126 ? 29.851 38.739 40.048 1.00 19.86 126 LEU A CA 1
ATOM 680 C C . LEU A 1 126 ? 29.424 39.364 41.384 1.00 21.87 126 LEU A C 1
ATOM 681 O O . LEU A 1 126 ? 29.745 40.517 41.671 1.00 24.22 126 LEU A O 1
ATOM 686 N N . ASP A 1 127 ? 28.705 38.600 42.200 1.00 23.92 127 ASP A N 1
ATOM 687 C CA . ASP A 1 127 ? 28.328 39.073 43.538 1.00 26.25 127 ASP A CA 1
ATOM 688 C C . ASP A 1 127 ? 29.563 39.363 44.401 1.00 28.24 127 ASP A C 1
ATOM 689 O O . ASP A 1 127 ? 29.615 40.362 45.133 1.00 30.61 127 ASP A O 1
ATOM 694 N N . ALA A 1 128 ? 30.551 38.480 44.311 1.00 25.65 128 ALA A N 1
ATOM 695 C CA . ALA A 1 128 ? 31.800 38.627 45.057 1.00 26.99 128 ALA A CA 1
ATOM 696 C C . ALA A 1 128 ? 32.536 39.894 44.638 1.00 27.10 128 ALA A C 1
ATOM 697 O O . ALA A 1 128 ? 33.244 40.522 45.428 1.00 26.34 128 ALA A O 1
ATOM 699 N N . MET A 1 129 ? 32.365 40.265 43.380 1.00 29.92 129 MET A N 1
ATOM 700 C CA . MET A 1 129 ? 33.027 41.434 42.832 1.00 32.69 129 MET A CA 1
ATOM 701 C C . MET A 1 129 ? 32.564 42.740 43.459 1.00 34.99 129 MET A C 1
ATOM 702 O O . MET A 1 129 ? 33.316 43.705 43.510 1.00 38.13 129 MET A O 1
ATOM 707 N N . ARG A 1 130 ? 31.317 42.782 43.909 1.00 38.57 130 ARG A N 1
ATOM 708 C CA . ARG A 1 130 ? 30.807 43.977 44.570 1.00 41.92 130 ARG A CA 1
ATOM 709 C C . ARG A 1 130 ? 31.571 44.282 45.848 1.00 47.93 130 ARG A C 1
ATOM 710 O O . ARG A 1 130 ? 31.881 45.435 46.136 1.00 50.24 130 ARG A O 1
ATOM 718 N N . THR A 1 131 ? 31.870 43.240 46.614 1.00 51.63 131 THR A N 1
ATOM 719 C CA . THR A 1 131 ? 32.556 43.410 47.888 1.00 54.91 131 THR A CA 1
ATOM 720 C C . THR A 1 131 ? 33.972 43.939 47.675 1.00 55.40 131 THR A C 1
ATOM 721 O O . THR A 1 131 ? 34.605 44.439 48.603 1.00 57.49 131 THR A O 1
ATOM 725 N N . VAL A 1 132 ? 34.459 43.832 46.443 1.00 53.12 132 VAL A N 1
ATOM 726 C CA . VAL A 1 132 ? 35.802 44.288 46.104 1.00 51.83 132 VAL A CA 1
ATOM 727 C C . VAL A 1 132 ? 35.781 45.722 45.579 1.00 53.49 132 VAL A C 1
ATOM 728 O O . VAL A 1 132 ? 36.724 46.485 45.788 1.00 54.30 132 VAL A O 1
ATOM 732 N N . VAL B 1 38 ? 4.315 62.753 44.244 1.00 53.98 38 VAL B N 1
ATOM 733 C CA . VAL B 1 38 ? 4.440 62.303 42.861 1.00 52.72 38 VAL B CA 1
ATOM 734 C C . VAL B 1 38 ? 3.103 61.807 42.318 1.00 51.74 38 VAL B C 1
ATOM 735 O O . VAL B 1 38 ? 2.520 60.867 42.856 1.00 53.04 38 VAL B O 1
ATOM 739 N N . PRO B 1 39 ? 2.618 62.441 41.243 1.00 49.97 39 PRO B N 1
ATOM 740 C CA . PRO B 1 39 ? 1.332 62.121 40.614 1.00 50.04 39 PRO B CA 1
ATOM 741 C C . PRO B 1 39 ? 1.246 60.666 40.162 1.00 48.81 39 PRO B C 1
ATOM 742 O O . PRO B 1 39 ? 2.264 60.061 39.833 1.00 49.37 39 PRO B O 1
ATOM 746 N N . ALA B 1 40 ? 0.033 60.122 40.136 1.00 46.83 40 ALA B N 1
ATOM 747 C CA . ALA B 1 40 ? -0.185 58.733 39.745 1.00 44.89 40 ALA B CA 1
ATOM 748 C C . ALA B 1 40 ? 0.368 58.422 38.357 1.00 44.33 40 ALA B C 1
ATOM 749 O O . ALA B 1 40 ? 1.094 57.441 38.174 1.00 43.11 40 ALA B O 1
ATOM 751 N N . ASN B 1 41 ? 0.021 59.252 37.378 1.00 44.04 41 ASN B N 1
ATOM 752 C CA . ASN B 1 41 ? 0.494 59.034 36.014 1.00 45.59 41 ASN B CA 1
ATOM 753 C C . ASN B 1 41 ? 2.015 59.038 35.934 1.00 42.03 41 ASN B C 1
ATOM 754 O O . ASN B 1 41 ? 2.599 58.316 35.129 1.00 42.01 41 ASN B O 1
ATOM 759 N N . GLU B 1 42 ? 2.651 59.850 36.774 1.00 42.22 42 GLU B N 1
ATOM 760 C CA . GLU B 1 42 ? 4.112 59.929 36.818 1.00 42.44 42 GLU B CA 1
ATOM 761 C C . GLU B 1 42 ? 4.728 58.671 37.434 1.00 41.28 42 GLU B C 1
ATOM 762 O O . GLU B 1 42 ? 5.794 58.217 37.005 1.00 41.12 42 GLU B O 1
ATOM 768 N N . GLN B 1 43 ? 4.051 58.116 38.437 1.00 40.36 43 GLN B N 1
ATOM 769 C CA . GLN B 1 43 ? 4.471 56.863 39.052 1.00 37.78 43 GLN B CA 1
ATOM 770 C C . GLN B 1 43 ? 4.452 55.739 38.025 1.00 35.47 43 GLN B C 1
ATOM 771 O O . GLN B 1 43 ? 5.419 54.993 37.890 1.00 32.81 43 GLN B O 1
ATOM 777 N N . ILE B 1 44 ? 3.345 55.631 37.297 1.00 34.85 44 ILE B N 1
ATOM 778 C CA . ILE B 1 44 ? 3.169 54.563 36.322 1.00 34.45 44 ILE B CA 1
ATOM 779 C C . ILE B 1 44 ? 4.203 54.650 35.205 1.00 33.84 44 ILE B C 1
ATOM 780 O O . ILE B 1 44 ? 4.740 53.632 34.769 1.00 34.12 44 ILE B O 1
ATOM 785 N N . SER B 1 45 ? 4.472 55.870 34.748 1.00 33.36 45 SER B N 1
ATOM 786 C CA . SER B 1 45 ? 5.480 56.110 33.719 1.00 33.70 45 SER B CA 1
ATOM 787 C C . SER B 1 45 ? 6.852 55.627 34.171 1.00 30.77 45 SER B C 1
ATOM 788 O O . SER B 1 45 ? 7.576 54.977 33.412 1.00 31.20 45 SER B O 1
ATOM 791 N N . GLN B 1 46 ? 7.210 55.958 35.407 1.00 29.86 46 GLN B N 1
ATOM 792 C CA . GLN B 1 46 ? 8.523 55.604 35.942 1.00 29.66 46 GLN B CA 1
ATOM 793 C C . GLN B 1 46 ? 8.674 54.090 36.067 1.00 27.54 46 GLN B C 1
ATOM 794 O O . GLN B 1 46 ? 9.705 53.529 35.701 1.00 27.66 46 GLN B O 1
ATOM 800 N N . LEU B 1 47 ? 7.639 53.432 36.579 1.00 25.80 47 LEU B N 1
ATOM 801 C CA . LEU B 1 47 ? 7.682 51.984 36.754 1.00 25.75 47 LEU B CA 1
ATOM 802 C C . LEU B 1 47 ? 7.651 51.232 35.423 1.00 26.07 47 LEU B C 1
ATOM 803 O O . LEU B 1 47 ? 8.344 50.228 35.262 1.00 26.40 47 LEU B O 1
ATOM 808 N N . ALA B 1 48 ? 6.843 51.715 34.480 1.00 25.11 48 ALA B N 1
ATOM 809 C CA . ALA B 1 48 ? 6.753 51.096 33.163 1.00 24.24 48 ALA B CA 1
ATOM 810 C C . ALA B 1 48 ? 8.097 51.167 32.454 1.00 24.89 48 ALA B C 1
ATOM 811 O O . ALA B 1 48 ? 8.481 50.245 31.734 1.00 25.45 48 ALA B O 1
ATOM 813 N N . SER B 1 49 ? 8.810 52.268 32.666 1.00 22.30 49 SER B N 1
ATOM 814 C CA . SER B 1 49 ? 10.127 52.441 32.071 1.00 22.68 49 SER B CA 1
ATOM 815 C C . SER B 1 49 ? 11.131 51.428 32.626 1.00 25.23 49 SER B C 1
ATOM 816 O O . SER B 1 49 ? 11.992 50.919 31.897 1.00 25.47 49 SER B O 1
ATOM 819 N N . LEU B 1 50 ? 11.022 51.137 33.917 1.00 22.86 50 LEU B N 1
ATOM 820 C CA . LEU B 1 50 ? 11.910 50.167 34.545 1.00 22.92 50 LEU B CA 1
ATOM 821 C C . LEU B 1 50 ? 11.581 48.765 34.057 1.00 19.72 50 LEU B C 1
ATOM 822 O O . LEU B 1 50 ? 12.471 47.968 33.807 1.00 19.73 50 LEU B O 1
ATOM 827 N N . VAL B 1 51 ? 10.293 48.474 33.916 1.00 19.15 51 VAL B N 1
ATOM 828 C CA . VAL B 1 51 ? 9.869 47.168 33.431 1.00 19.99 51 VAL B CA 1
ATOM 829 C C . VAL B 1 51 ? 10.321 46.942 31.985 1.00 21.79 51 VAL B C 1
ATOM 830 O O . VAL B 1 51 ? 10.822 45.868 31.644 1.00 21.34 51 VAL B O 1
ATOM 834 N N . ALA B 1 52 ? 10.153 47.961 31.145 1.00 21.21 52 ALA B N 1
ATOM 835 C CA . ALA B 1 52 ? 10.540 47.874 29.738 1.00 19.88 52 ALA B CA 1
ATOM 836 C C . ALA B 1 52 ? 12.040 47.667 29.604 1.00 19.13 52 ALA B C 1
ATOM 837 O O . ALA B 1 52 ? 12.497 46.873 28.780 1.00 21.64 52 ALA B O 1
ATOM 839 N N . ALA B 1 53 ? 12.808 48.378 30.420 1.00 18.03 53 ALA B N 1
ATOM 840 C CA . ALA B 1 53 ? 14.265 48.290 30.351 1.00 18.22 53 ALA B CA 1
ATOM 841 C C . ALA B 1 53 ? 14.732 46.901 30.778 1.00 18.10 53 ALA B C 1
ATOM 842 O O . ALA B 1 53 ? 15.706 46.371 30.254 1.00 19.76 53 ALA B O 1
ATOM 844 N N . SER B 1 54 ? 14.034 46.325 31.748 1.00 17.51 54 SER B N 1
ATOM 845 C CA . SER B 1 54 ? 14.368 45.000 32.241 1.00 16.65 54 SER B CA 1
ATOM 846 C C . SER B 1 54 ? 14.063 43.946 31.190 1.00 19.48 54 SER B C 1
ATOM 847 O O . SER B 1 54 ? 14.851 43.028 30.974 1.00 21.03 54 SER B O 1
ATOM 850 N N . LYS B 1 55 ? 12.910 44.061 30.544 1.00 19.20 55 LYS B N 1
ATOM 851 C CA . LYS B 1 55 ? 12.607 43.131 29.474 1.00 17.05 55 LYS B CA 1
ATOM 852 C C . LYS B 1 55 ? 13.625 43.301 28.342 1.00 16.25 55 LYS B C 1
ATOM 853 O O . LYS B 1 55 ? 14.046 42.322 27.732 1.00 18.43 55 LYS B O 1
ATOM 859 N N . TYR B 1 56 ? 13.998 44.543 28.045 1.00 14.06 56 TYR B N 1
ATOM 860 C CA . TYR B 1 56 ? 14.991 44.784 27.007 1.00 14.75 56 TYR B CA 1
ATOM 861 C C . TYR B 1 56 ? 16.281 44.055 27.345 1.00 16.24 56 TYR B C 1
ATOM 862 O O . TYR B 1 56 ? 16.861 43.367 26.500 1.00 18.73 56 TYR B O 1
ATOM 871 N N . LEU B 1 57 ? 16.713 44.157 28.595 1.00 18.69 57 LEU B N 1
ATOM 872 C CA . LEU B 1 57 ? 17.920 43.461 29.013 1.00 15.04 57 LEU B CA 1
ATOM 873 C C . LEU B 1 57 ? 17.787 41.945 28.823 1.00 15.83 57 LEU B C 1
ATOM 874 O O . LEU B 1 57 ? 18.694 41.307 28.307 1.00 16.76 57 LEU B O 1
ATOM 879 N N . ARG B 1 58 ? 16.658 41.376 29.241 1.00 16.82 58 ARG B N 1
ATOM 880 C CA . ARG B 1 58 ? 16.466 39.929 29.149 1.00 17.72 58 ARG B CA 1
ATOM 881 C C . ARG B 1 58 ? 16.435 39.457 27.694 1.00 20.87 58 ARG B C 1
ATOM 882 O O . ARG B 1 58 ? 17.108 38.495 27.328 1.00 22.90 58 ARG B O 1
ATOM 890 N N . VAL B 1 59 ? 15.652 40.135 26.865 1.00 19.65 59 VAL B N 1
ATOM 891 C CA . VAL B 1 59 ? 15.430 39.654 25.508 1.00 20.36 59 VAL B CA 1
ATOM 892 C C . VAL B 1 59 ? 16.507 40.115 24.531 1.00 20.01 59 VAL B C 1
ATOM 893 O O . VAL B 1 59 ? 16.952 39.336 23.685 1.00 29.20 59 VAL B O 1
ATOM 897 N N . GLN B 1 60 ? 16.914 41.382 24.616 1.00 16.78 60 GLN B N 1
ATOM 898 C CA . GLN B 1 60 ? 17.833 41.925 23.612 1.00 13.28 60 GLN B CA 1
ATOM 899 C C . GLN B 1 60 ? 19.294 41.770 24.025 1.00 17.54 60 GLN B C 1
ATOM 900 O O . GLN B 1 60 ? 20.194 41.772 23.177 1.00 21.47 60 GLN B O 1
ATOM 906 N N . CYS B 1 61 ? 19.530 41.644 25.327 1.00 18.33 61 CYS B N 1
ATOM 907 C CA . CYS B 1 61 ? 20.895 41.700 25.861 1.00 17.65 61 CYS B CA 1
ATOM 908 C C . CYS B 1 61 ? 21.357 40.403 26.509 1.00 18.26 61 CYS B C 1
ATOM 909 O O . CYS B 1 61 ? 22.383 40.369 27.209 1.00 18.36 61 CYS B O 1
ATOM 912 N N . GLU B 1 62 ? 20.605 39.338 26.266 1.00 19.39 62 GLU B N 1
ATOM 913 C CA . GLU B 1 62 ? 20.924 38.006 26.781 1.00 20.89 62 GLU B CA 1
ATOM 914 C C . GLU B 1 62 ? 21.066 37.940 28.308 1.00 22.22 62 GLU B C 1
ATOM 915 O O . GLU B 1 62 ? 21.806 37.092 28.816 1.00 23.51 62 GLU B O 1
ATOM 921 N N . ARG B 1 63 ? 20.370 38.817 29.036 1.00 19.40 63 ARG B N 1
ATOM 922 C CA . ARG B 1 63 ? 20.395 38.760 30.505 1.00 19.35 63 ARG B CA 1
ATOM 923 C C . ARG B 1 63 ? 19.463 37.650 30.989 1.00 18.38 63 ARG B C 1
ATOM 924 O O . ARG B 1 63 ? 18.384 37.892 31.546 1.00 18.00 63 ARG B O 1
ATOM 932 N N . SER B 1 64 ? 19.892 36.422 30.740 1.00 20.14 64 SER B N 1
ATOM 933 C CA . SER B 1 64 ? 19.116 35.232 31.054 1.00 24.08 64 SER B CA 1
ATOM 934 C C . SER B 1 64 ? 18.951 34.988 32.551 1.00 24.50 64 SER B C 1
ATOM 935 O O . SER B 1 64 ? 18.207 34.093 32.950 1.00 24.92 64 SER B O 1
ATOM 938 N N . ASP B 1 65 ? 19.658 35.770 33.365 1.00 20.91 65 ASP B N 1
ATOM 939 C CA . ASP B 1 65 ? 19.520 35.699 34.816 1.00 21.29 65 ASP B CA 1
ATOM 940 C C . ASP B 1 65 ? 18.275 36.455 35.292 1.00 21.61 65 ASP B C 1
ATOM 941 O O . ASP B 1 65 ? 17.892 36.364 36.464 1.00 22.74 65 ASP B O 1
ATOM 946 N N . LEU B 1 66 ? 17.641 37.186 34.377 1.00 21.19 66 LEU B N 1
ATOM 947 C CA . LEU B 1 66 ? 16.435 37.945 34.693 1.00 21.56 66 LEU B CA 1
ATOM 948 C C . LEU B 1 66 ? 15.180 37.104 34.467 1.00 22.80 66 LEU B C 1
ATOM 949 O O . LEU B 1 66 ? 15.147 36.258 33.569 1.00 24.74 66 LEU B O 1
ATOM 954 N N . PRO B 1 67 ? 14.146 37.316 35.298 1.00 23.55 67 PRO B N 1
ATOM 955 C CA . PRO B 1 67 ? 12.946 36.473 35.251 1.00 26.00 67 PRO B CA 1
ATOM 956 C C . PRO B 1 67 ? 11.927 36.943 34.217 1.00 27.09 67 PRO B C 1
ATOM 957 O O . PRO B 1 67 ? 12.207 37.879 33.461 1.00 25.72 67 PRO B O 1
ATOM 961 N N . ASP B 1 68 ? 10.756 36.309 34.209 1.00 28.50 68 ASP B N 1
ATOM 962 C CA . ASP B 1 68 ? 9.721 36.591 33.214 1.00 27.65 68 ASP B CA 1
ATOM 963 C C . ASP B 1 68 ? 8.985 37.924 33.436 1.00 26.94 68 ASP B C 1
ATOM 964 O O . ASP B 1 68 ? 9.146 38.569 34.470 1.00 24.00 68 ASP B O 1
ATOM 969 N N . ASP B 1 69 ? 8.186 38.335 32.453 1.00 28.05 69 ASP B N 1
ATOM 970 C CA . ASP B 1 69 ? 7.513 39.626 32.514 1.00 28.69 69 ASP B CA 1
ATOM 971 C C . ASP B 1 69 ? 6.679 39.753 33.794 1.00 28.82 69 ASP B C 1
ATOM 972 O O . ASP B 1 69 ? 6.666 40.804 34.437 1.00 29.96 69 ASP B O 1
ATOM 977 N N . GLY B 1 70 ? 5.986 38.678 34.158 1.00 29.62 70 GLY B N 1
ATOM 978 C CA . GLY B 1 70 ? 5.084 38.709 35.297 1.00 25.57 70 GLY B CA 1
ATOM 979 C C . GLY B 1 70 ? 5.838 39.001 36.580 1.00 25.89 70 GLY B C 1
ATOM 980 O O . GLY B 1 70 ? 5.358 39.716 37.458 1.00 25.33 70 GLY B O 1
ATOM 981 N N . THR B 1 71 ? 7.039 38.448 36.679 1.00 26.35 71 THR B N 1
ATOM 982 C CA . THR B 1 71 ? 7.877 38.667 37.845 1.00 26.67 71 THR B CA 1
ATOM 983 C C . THR B 1 71 ? 8.479 40.070 37.838 1.00 25.07 71 THR B C 1
ATOM 984 O O . THR B 1 71 ? 8.569 40.720 38.882 1.00 25.29 71 THR B O 1
ATOM 988 N N . ILE B 1 72 ? 8.907 40.532 36.665 1.00 23.31 72 ILE B N 1
ATOM 989 C CA . ILE B 1 72 ? 9.412 41.892 36.545 1.00 24.56 72 ILE B CA 1
ATOM 990 C C . ILE B 1 72 ? 8.333 42.879 36.981 1.00 24.21 72 ILE B C 1
ATOM 991 O O . ILE B 1 72 ? 8.607 43.818 37.732 1.00 25.78 72 ILE B O 1
ATOM 996 N N . LEU B 1 73 ? 7.102 42.653 36.528 1.00 24.82 73 LEU B N 1
ATOM 997 C CA . LEU B 1 73 ? 5.983 43.485 36.944 1.00 27.68 73 LEU B CA 1
ATOM 998 C C . LEU B 1 73 ? 5.742 43.418 38.454 1.00 28.36 73 LEU B C 1
ATOM 999 O O . LEU B 1 73 ? 5.455 44.433 39.094 1.00 29.38 73 LEU B O 1
ATOM 1004 N N . LYS B 1 74 ? 5.834 42.215 39.013 1.00 28.07 74 LYS B N 1
ATOM 1005 C CA . LYS B 1 74 ? 5.625 42.020 40.445 1.00 27.97 74 LYS B CA 1
ATOM 1006 C C . LYS B 1 74 ? 6.676 42.802 41.233 1.00 27.97 74 LYS B C 1
ATOM 1007 O O . LYS B 1 74 ? 6.396 43.333 42.310 1.00 28.64 74 LYS B O 1
ATOM 1013 N N . THR B 1 75 ? 7.881 42.891 40.676 1.00 27.20 75 THR B N 1
ATOM 1014 C CA . THR B 1 75 ? 8.957 43.646 41.311 1.00 27.98 75 THR B CA 1
ATOM 1015 C C . THR B 1 75 ? 8.663 45.140 41.295 1.00 29.35 75 THR B C 1
ATOM 1016 O O . THR B 1 75 ? 8.895 45.838 42.281 1.00 30.90 75 THR B O 1
ATOM 1020 N N . ALA B 1 76 ? 8.162 45.633 40.166 1.00 29.87 76 ALA B N 1
ATOM 1021 C CA . ALA B 1 76 ? 7.801 47.042 40.061 1.00 30.80 76 ALA B CA 1
ATOM 1022 C C . ALA B 1 76 ? 6.759 47.399 41.121 1.00 32.01 76 ALA B C 1
ATOM 1023 O O . ALA B 1 76 ? 6.867 48.422 41.795 1.00 32.34 76 ALA B O 1
ATOM 1025 N N . VAL B 1 77 ? 5.752 46.546 41.268 1.00 32.52 77 VAL B N 1
ATOM 1026 C CA . VAL B 1 77 ? 4.719 46.768 42.273 1.00 32.68 77 VAL B CA 1
ATOM 1027 C C . VAL B 1 77 ? 5.314 46.792 43.683 1.00 31.80 77 VAL B C 1
ATOM 1028 O O . VAL B 1 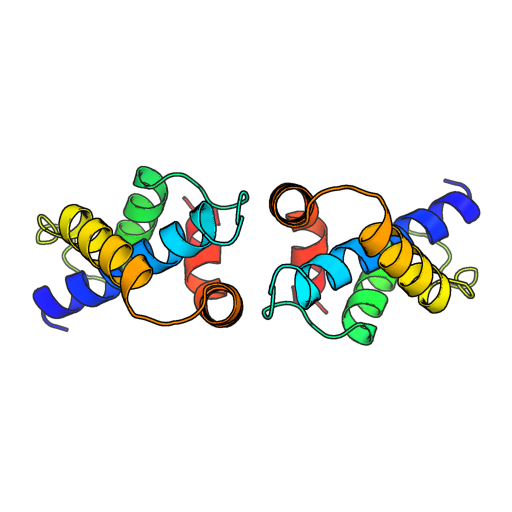77 ? 4.964 47.647 44.493 1.00 30.93 77 VAL B O 1
ATOM 1032 N N . ASN B 1 78 ? 6.221 45.863 43.973 1.00 33.84 78 ASN B N 1
ATOM 1033 C CA . ASN B 1 78 ? 6.831 45.810 45.303 1.00 36.68 78 ASN B CA 1
ATOM 1034 C C . ASN B 1 78 ? 7.681 47.041 45.614 1.00 35.38 78 ASN B C 1
ATOM 1035 O O . ASN B 1 78 ? 7.684 47.535 46.745 1.00 34.71 78 ASN B O 1
ATOM 1040 N N . VAL B 1 79 ? 8.404 47.527 44.610 1.00 35.50 79 VAL B N 1
ATOM 1041 C CA . VAL B 1 79 ? 9.184 48.751 44.756 1.00 35.12 79 VAL B CA 1
ATOM 1042 C C . VAL B 1 79 ? 8.276 49.952 45.039 1.00 36.86 79 VAL B C 1
ATOM 1043 O O . VAL B 1 79 ? 8.594 50.800 45.874 1.00 38.04 79 VAL B O 1
ATOM 1047 N N . ALA B 1 80 ? 7.135 50.004 44.358 1.00 35.56 80 ALA B N 1
ATOM 1048 C CA . ALA B 1 80 ? 6.140 51.052 44.585 1.00 36.12 80 ALA B CA 1
ATOM 1049 C C . ALA B 1 80 ? 5.568 51.006 46.000 1.00 37.04 80 ALA B C 1
ATOM 1050 O O . ALA B 1 80 ? 5.327 52.043 46.623 1.00 38.27 80 ALA B O 1
ATOM 1052 N N . VAL B 1 81 ? 5.331 49.802 46.502 1.00 35.55 81 VAL B N 1
ATOM 1053 C CA . VAL B 1 81 ? 4.783 49.664 47.845 1.00 36.71 81 VAL B CA 1
ATOM 1054 C C . VAL B 1 81 ? 5.731 50.265 48.881 1.00 39.04 81 VAL B C 1
ATOM 1055 O O . VAL B 1 81 ? 5.288 50.893 49.843 1.00 41.86 81 VAL B O 1
ATOM 1059 N N . GLN B 1 82 ? 7.034 50.094 48.675 1.00 40.36 82 GLN B N 1
ATOM 1060 C CA . GLN B 1 82 ? 8.014 50.624 49.621 1.00 43.34 82 GLN B CA 1
ATOM 1061 C C . GLN B 1 82 ? 8.098 52.146 49.585 1.00 46.93 82 GLN B C 1
ATOM 1062 O O . GLN B 1 82 ? 8.485 52.770 50.573 1.00 50.15 82 GLN B O 1
ATOM 1068 N N . LYS B 1 83 ? 7.734 52.741 48.452 1.00 47.53 83 LYS B N 1
ATOM 1069 C CA . LYS B 1 83 ? 7.717 54.195 48.334 1.00 47.76 83 LYS B CA 1
ATOM 1070 C C . LYS B 1 83 ? 6.434 54.777 48.922 1.00 48.96 83 LYS B C 1
ATOM 1071 O O . LYS B 1 83 ? 6.269 55.995 48.995 1.00 50.20 83 LYS B O 1
ATOM 1077 N N . GLY B 1 84 ? 5.528 53.898 49.337 1.00 48.08 84 GLY B N 1
ATOM 1078 C CA . GLY B 1 84 ? 4.267 54.317 49.925 1.00 48.06 84 GLY B CA 1
ATOM 1079 C C . GLY B 1 84 ? 3.260 54.753 48.877 1.00 47.30 84 GLY B C 1
ATOM 1080 O O . GLY B 1 84 ? 2.320 55.490 49.171 1.00 47.12 84 GLY B O 1
ATOM 1081 N N . TRP B 1 85 ? 3.459 54.285 47.650 1.00 45.49 85 TRP B N 1
ATOM 1082 C CA . TRP B 1 85 ? 2.595 54.654 46.533 1.00 44.75 85 TRP B CA 1
ATOM 1083 C C . TRP B 1 85 ? 1.331 53.793 46.465 1.00 46.28 85 TRP B C 1
ATOM 1084 O O . TRP B 1 85 ? 1.315 52.659 46.945 1.00 46.64 85 TRP B O 1
ATOM 1095 N N . ASP B 1 86 ? 0.280 54.337 45.855 1.00 49.13 86 ASP B N 1
ATOM 1096 C CA . ASP B 1 86 ? -0.998 53.635 45.724 1.00 51.12 86 ASP B CA 1
ATOM 1097 C C . ASP B 1 86 ? -1.014 52.746 44.484 1.00 50.93 86 ASP B C 1
ATOM 1098 O O . ASP B 1 86 ? -1.324 53.201 43.384 1.00 51.69 86 ASP B O 1
ATOM 1103 N N . THR B 1 87 ? -0.688 51.471 44.671 1.00 50.94 87 THR B N 1
ATOM 1104 C CA . THR B 1 87 ? -0.570 50.540 43.554 1.00 51.55 87 THR B CA 1
ATOM 1105 C C . THR B 1 87 ? -1.932 50.101 43.026 1.00 49.89 87 THR B C 1
ATOM 1106 O O . THR B 1 87 ? -2.020 49.279 42.116 1.00 50.06 87 THR B O 1
ATOM 1110 N N . GLY B 1 88 ? -2.995 50.649 43.604 1.00 50.91 88 GLY B N 1
ATOM 1111 C CA . GLY B 1 88 ? -4.337 50.346 43.149 1.00 51.02 88 GLY B CA 1
ATOM 1112 C C . GLY B 1 88 ? -4.726 51.147 41.921 1.00 50.98 88 GLY B C 1
ATOM 1113 O O . GLY B 1 88 ? -5.790 50.930 41.339 1.00 51.11 88 GLY B O 1
ATOM 1114 N N . ARG B 1 89 ? -3.864 52.076 41.519 1.00 48.93 89 ARG B N 1
ATOM 1115 C CA . ARG B 1 89 ? -4.159 52.931 40.375 1.00 48.73 89 ARG B CA 1
ATOM 1116 C C . ARG B 1 89 ? -3.293 52.590 39.174 1.00 45.93 89 ARG B C 1
ATOM 1117 O O . ARG B 1 89 ? -3.137 53.402 38.260 1.00 48.00 89 ARG B O 1
ATOM 1125 N N . TYR B 1 90 ? -2.761 51.371 39.173 1.00 44.60 90 TYR B N 1
ATOM 1126 C CA . TYR B 1 90 ? -1.773 50.943 38.184 1.00 43.19 90 TYR B CA 1
ATOM 1127 C C . TYR B 1 90 ? -2.362 50.064 37.080 1.00 43.92 90 TYR B C 1
ATOM 1128 O O . TYR B 1 90 ? -1.640 49.288 36.454 1.00 45.93 90 TYR B O 1
ATOM 1137 N N . GLN B 1 91 ? -3.666 50.177 36.844 1.00 46.37 91 GLN B N 1
ATOM 1138 C CA . GLN B 1 91 ? -4.320 49.368 35.819 1.00 47.61 91 GLN B CA 1
ATOM 1139 C C . GLN B 1 91 ? -3.540 49.355 34.498 1.00 47.80 91 GLN B C 1
ATOM 1140 O O . GLN B 1 91 ? -3.416 48.318 33.843 1.00 47.93 91 GLN B O 1
ATOM 1146 N N . SER B 1 92 ? -3.007 50.509 34.120 1.00 47.83 92 SER B N 1
ATOM 1147 C CA . SER B 1 92 ? -2.363 50.665 32.816 1.00 46.65 92 SER B CA 1
ATOM 1148 C C . SER B 1 92 ? -0.904 50.219 32.776 1.00 43.75 92 SER B C 1
ATOM 1149 O O . SER B 1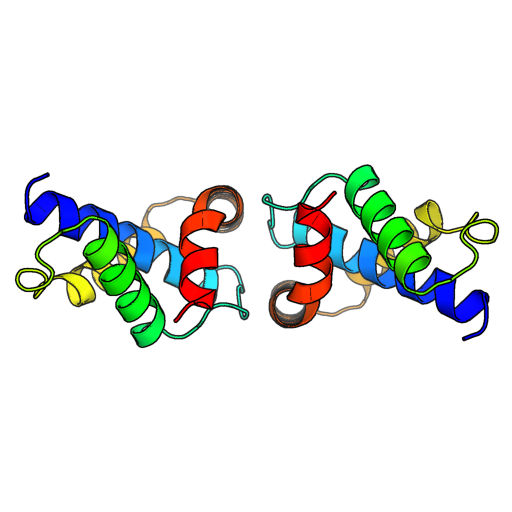 92 ? -0.265 50.293 31.729 1.00 45.94 92 SER B O 1
ATOM 1152 N N . LEU B 1 93 ? -0.374 49.760 33.905 1.00 4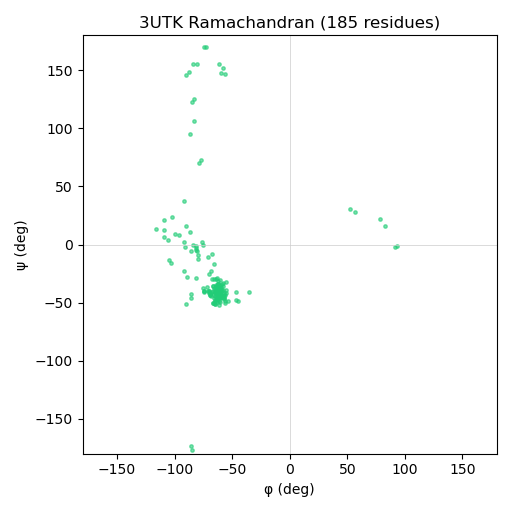3.37 93 LEU B N 1
ATOM 1153 C CA . LEU B 1 93 ? 1.068 49.489 34.011 1.00 40.79 93 LEU B CA 1
ATOM 1154 C C . LEU B 1 93 ? 1.596 48.435 33.033 1.00 39.94 93 LEU B C 1
ATOM 1155 O O . LEU B 1 93 ? 2.602 48.662 32.358 1.00 39.74 93 LEU B O 1
ATOM 1160 N N . PRO B 1 94 ? 0.936 47.268 32.960 1.00 42.67 94 PRO B N 1
ATOM 1161 C CA . PRO B 1 94 ? 1.451 46.225 32.065 1.00 44.52 94 PRO B CA 1
ATOM 1162 C C . PRO B 1 94 ? 1.431 46.645 30.594 1.00 43.26 94 PRO B C 1
ATOM 1163 O O . PRO B 1 94 ? 2.440 46.497 29.905 1.00 41.84 94 PRO B O 1
ATOM 1167 N N . GLN B 1 95 ? 0.299 47.155 30.119 1.00 42.73 95 GLN B N 1
ATOM 1168 C CA . GLN B 1 95 ? 0.204 47.562 28.720 1.00 42.18 95 GLN B CA 1
ATOM 1169 C C . GLN B 1 95 ? 1.222 48.644 28.369 1.00 42.30 95 GLN B C 1
ATOM 1170 O O . GLN B 1 95 ? 1.861 48.588 27.314 1.00 41.39 95 GLN B O 1
ATOM 1176 N N . LEU B 1 96 ? 1.370 49.629 29.250 1.00 40.75 96 LEU B N 1
ATOM 1177 C CA . LEU B 1 96 ? 2.330 50.700 29.018 1.00 37.43 96 LEU B CA 1
ATOM 1178 C C . LEU B 1 96 ? 3.750 50.151 28.945 1.00 33.93 96 LEU B C 1
ATOM 1179 O O . LEU B 1 96 ? 4.542 50.591 28.121 1.00 34.41 96 LEU B O 1
ATOM 1184 N N . SER B 1 97 ? 4.067 49.193 29.811 1.00 34.78 97 SER B N 1
ATOM 1185 C CA . SER B 1 97 ? 5.402 48.603 29.843 1.00 33.00 97 SER B CA 1
ATOM 1186 C C . SER B 1 97 ? 5.737 47.963 28.504 1.00 33.34 97 SER B C 1
ATOM 1187 O O . SER B 1 97 ? 6.846 48.122 27.990 1.00 31.81 97 SER B O 1
ATOM 1190 N N . GLU B 1 98 ? 4.767 47.248 27.936 1.00 33.58 98 GLU B N 1
ATOM 1191 C CA . GLU B 1 98 ? 4.975 46.563 26.667 1.00 32.82 98 GLU B CA 1
ATOM 1192 C C . GLU B 1 98 ? 5.114 47.573 25.530 1.00 33.30 98 GLU B C 1
ATOM 1193 O O . GLU B 1 98 ? 5.999 47.445 24.683 1.00 32.28 98 GLU B O 1
ATOM 1199 N N . ASN B 1 99 ? 4.255 48.588 25.521 1.00 35.04 99 ASN B N 1
ATOM 1200 C CA . ASN B 1 99 ? 4.377 49.658 24.533 1.00 33.61 99 ASN B CA 1
ATOM 1201 C C . ASN B 1 99 ? 5.748 50.328 24.598 1.00 32.95 99 ASN B C 1
ATOM 1202 O O . ASN B 1 99 ? 6.377 50.561 23.573 1.00 34.50 99 ASN B O 1
ATOM 1207 N N . LEU B 1 100 ? 6.215 50.631 25.806 1.00 29.40 100 LEU B N 1
ATOM 1208 C CA . LEU B 1 100 ? 7.533 51.242 25.963 1.00 27.68 100 LEU B CA 1
ATOM 1209 C C . LEU B 1 100 ? 8.644 50.308 25.495 1.00 26.11 100 LEU B C 1
ATOM 1210 O O . LEU B 1 100 ? 9.642 50.755 24.935 1.00 26.85 100 LEU B O 1
ATOM 1215 N N . TYR B 1 101 ? 8.478 49.012 25.745 1.00 25.38 101 TYR B N 1
ATOM 1216 C CA . TYR B 1 101 ? 9.451 48.027 25.285 1.00 24.10 101 TYR B CA 1
ATOM 1217 C C . TYR B 1 101 ? 9.533 48.006 23.754 1.00 21.87 101 TYR B C 1
ATOM 1218 O O . TYR B 1 101 ? 10.628 48.012 23.178 1.00 21.84 101 TYR B O 1
ATOM 1227 N N . GLN B 1 102 ? 8.376 47.999 23.096 1.00 23.13 102 GLN B N 1
ATOM 1228 C CA . GLN B 1 102 ? 8.345 48.004 21.633 1.00 25.46 102 GLN B CA 1
ATOM 1229 C C . GLN B 1 102 ? 8.936 49.295 21.089 1.00 25.59 102 GLN B C 1
ATOM 1230 O O . GLN B 1 102 ? 9.580 49.303 20.037 1.00 28.12 102 GLN B O 1
ATOM 1236 N N . GLY B 1 103 ? 8.703 50.389 21.806 1.00 24.98 103 GLY B N 1
ATOM 1237 C CA . GLY B 1 103 ? 9.285 51.671 21.454 1.00 24.97 103 GLY B CA 1
ATOM 1238 C C . GLY B 1 103 ? 10.803 51.636 21.508 1.00 22.01 103 GLY B C 1
ATOM 1239 O O . GLY B 1 103 ? 11.469 52.181 20.626 1.00 22.01 103 GLY B O 1
ATOM 1240 N N . LEU B 1 104 ? 11.357 50.997 22.540 1.00 20.50 104 LEU B N 1
ATOM 1241 C CA . LEU B 1 104 ? 12.816 50.841 22.634 1.00 17.74 104 LEU B CA 1
ATOM 1242 C C . LEU B 1 104 ? 13.413 50.155 21.406 1.00 21.53 104 LEU B C 1
ATOM 1243 O O . LEU B 1 104 ? 14.457 50.567 20.904 1.00 20.56 104 LEU B O 1
ATOM 1248 N N . LEU B 1 105 ? 12.755 49.101 20.933 1.00 25.11 105 LEU B N 1
ATOM 1249 C CA . LEU B 1 105 ? 13.282 48.314 19.822 1.00 23.56 105 LEU B CA 1
ATOM 1250 C C . LEU B 1 105 ? 13.450 49.164 18.572 1.00 22.12 105 LEU B C 1
ATOM 1251 O O . LEU B 1 105 ? 14.337 48.917 17.752 1.00 23.84 105 LEU B O 1
ATOM 1256 N N . LYS B 1 106 ? 12.599 50.172 18.430 1.00 22.08 106 LYS B N 1
ATOM 1257 C CA . LYS B 1 106 ? 12.557 50.954 17.195 1.00 21.74 106 LYS B CA 1
ATOM 1258 C C . LYS B 1 106 ? 13.108 52.374 17.338 1.00 22.73 106 LYS B C 1
ATOM 1259 O O . LYS B 1 106 ? 13.032 53.155 16.391 1.00 22.20 106 LYS B O 1
ATOM 1265 N N . ASP B 1 107 ? 13.686 52.713 18.493 1.00 21.10 107 ASP B N 1
ATOM 1266 C CA . ASP B 1 107 ? 14.011 54.118 18.766 1.00 20.87 107 ASP B CA 1
ATOM 1267 C C . ASP B 1 107 ? 15.318 54.635 18.130 1.00 21.64 107 ASP B C 1
ATOM 1268 O O . ASP B 1 107 ? 15.649 55.817 18.222 1.00 21.78 107 ASP B O 1
ATOM 1273 N N . GLY B 1 108 ? 16.042 53.753 17.461 1.00 18.85 108 GLY B N 1
ATOM 1274 C CA . GLY B 1 108 ? 17.232 54.168 16.739 1.00 19.06 108 GLY B CA 1
ATOM 1275 C C . GLY B 1 108 ? 18.522 54.045 17.528 1.00 19.15 108 GLY B C 1
ATOM 1276 O O . GLY B 1 108 ? 19.590 54.332 17.014 1.00 21.58 108 GLY B O 1
ATOM 1277 N N . THR B 1 109 ? 18.436 53.615 18.780 1.00 19.92 109 THR B N 1
ATOM 1278 C CA . THR B 1 109 ? 19.644 53.392 19.574 1.00 18.74 109 THR B CA 1
ATOM 1279 C C . THR B 1 109 ? 20.179 51.997 19.274 1.00 18.90 109 THR B C 1
ATOM 1280 O O . THR B 1 109 ? 19.460 51.026 19.435 1.00 20.95 109 THR B O 1
ATOM 1284 N N . PRO B 1 110 ? 21.445 51.889 18.819 1.00 19.19 110 PRO B N 1
ATOM 1285 C CA . PRO B 1 110 ? 21.983 50.551 18.532 1.00 15.55 110 PRO B CA 1
ATOM 1286 C C . PRO B 1 110 ? 21.900 49.645 19.759 1.00 16.61 110 PRO B C 1
ATOM 1287 O O . PRO B 1 110 ? 22.049 50.116 20.886 1.00 18.63 110 PRO B O 1
ATOM 1291 N N . LYS B 1 111 ? 21.694 48.354 19.536 1.00 18.06 111 LYS B N 1
ATOM 1292 C CA . LYS B 1 111 ? 21.539 47.400 20.630 1.00 19.72 111 LYS B CA 1
ATOM 1293 C C . LYS B 1 111 ? 22.717 47.411 21.603 1.00 15.62 111 LYS B C 1
ATOM 1294 O O . LYS B 1 111 ? 22.522 47.461 22.806 1.00 21.29 111 LYS B O 1
ATOM 1300 N N . ALA B 1 112 ? 23.939 47.357 21.087 1.00 16.01 112 ALA B N 1
ATOM 1301 C CA . ALA B 1 112 ? 25.117 47.334 21.957 1.00 15.98 112 ALA B CA 1
ATOM 1302 C C . ALA B 1 112 ? 25.162 48.553 22.870 1.00 16.34 112 ALA B C 1
ATOM 1303 O O . ALA B 1 112 ? 25.567 48.466 24.024 1.00 20.42 112 ALA B O 1
ATOM 1305 N N . THR B 1 113 ? 24.785 49.703 22.328 1.00 14.81 113 THR B N 1
ATOM 1306 C CA . THR B 1 113 ? 24.773 50.932 23.106 1.00 12.72 113 THR B CA 1
ATOM 1307 C C . THR B 1 113 ? 23.714 50.840 24.192 1.00 13.57 113 THR B C 1
ATOM 1308 O O . THR B 1 113 ? 23.977 51.127 25.374 1.00 15.80 113 THR B O 1
ATOM 1312 N N . GLN B 1 114 ? 22.506 50.460 23.801 1.00 14.09 114 GLN B N 1
ATOM 1313 C CA . GLN B 1 114 ? 21.417 50.390 24.771 1.00 12.20 114 GLN B CA 1
ATOM 1314 C C . GLN B 1 114 ? 21.721 49.367 25.864 1.00 16.24 114 GLN B C 1
ATOM 1315 O O . GLN B 1 114 ? 21.468 49.612 27.055 1.00 18.35 114 GLN B O 1
ATOM 1321 N N . CYS B 1 115 ? 22.224 48.206 25.454 1.00 16.25 115 CYS B N 1
ATOM 1322 C CA A CYS B 1 115 ? 22.578 47.166 26.420 0.77 16.45 115 CYS B CA 1
ATOM 1323 C CA B CYS B 1 115 ? 22.624 47.146 26.380 0.23 18.45 115 CYS B CA 1
ATOM 1324 C C . CYS B 1 115 ? 23.639 47.639 27.409 1.00 18.98 115 CYS B C 1
ATOM 1325 O O . CYS B 1 115 ? 23.514 47.393 28.610 1.00 19.56 115 CYS B O 1
ATOM 1330 N N . SER B 1 116 ? 24.670 48.320 26.917 1.00 18.99 116 SER B N 1
ATOM 1331 C CA . SER B 1 116 ? 25.717 48.824 27.800 1.00 19.26 116 SER B CA 1
ATOM 1332 C C . SER B 1 116 ? 25.156 49.807 28.837 1.00 18.71 116 SER B C 1
ATOM 1333 O O . SER B 1 116 ? 25.492 49.734 30.027 1.00 18.06 116 SER B O 1
ATOM 1336 N N . SER B 1 117 ? 24.280 50.701 28.384 1.00 19.28 117 SER B N 1
ATOM 1337 C CA . SER B 1 117 ? 23.682 51.717 29.251 1.00 17.23 117 SER B CA 1
ATOM 1338 C C . SER B 1 117 ? 22.790 51.105 30.329 1.00 18.10 117 SER B C 1
ATOM 1339 O O . SER B 1 117 ? 22.940 51.417 31.521 1.00 15.43 117 SER B O 1
ATOM 1342 N N . PHE B 1 118 ? 21.867 50.235 29.915 1.00 18.75 118 PHE B N 1
ATOM 1343 C CA . PHE B 1 118 ? 20.967 49.577 30.869 1.00 17.68 118 PHE B CA 1
ATOM 1344 C C . PHE B 1 118 ? 21.741 48.729 31.881 1.00 18.40 118 PHE B C 1
ATOM 1345 O O . PHE B 1 118 ? 21.467 48.794 33.082 1.00 16.42 118 PHE B O 1
ATOM 1353 N N . ASN B 1 119 ? 22.707 47.939 31.410 1.00 17.48 119 ASN B N 1
ATOM 1354 C CA . ASN B 1 119 ? 23.513 47.110 32.313 1.00 20.67 119 ASN B CA 1
ATOM 1355 C C . ASN B 1 119 ? 24.231 47.964 33.358 1.00 20.34 119 ASN B C 1
ATOM 1356 O O . ASN B 1 119 ? 24.419 47.538 34.504 1.00 20.00 119 ASN B O 1
ATOM 1361 N N . ARG B 1 120 ? 24.612 49.177 32.972 1.00 18.85 120 ARG B N 1
ATOM 1362 C CA . ARG B 1 120 ? 25.341 50.049 33.890 1.00 20.79 120 ARG B CA 1
ATOM 1363 C C . ARG B 1 120 ? 24.437 50.663 34.946 1.00 20.74 120 ARG B C 1
ATOM 1364 O O . ARG B 1 120 ? 24.834 50.808 36.102 1.00 23.93 120 ARG B O 1
ATOM 1372 N N . THR B 1 121 ? 23.216 51.012 34.551 1.00 17.50 121 THR B N 1
ATOM 1373 C CA . THR B 1 121 ? 22.358 51.840 35.400 1.00 20.47 121 THR B CA 1
ATOM 1374 C C . THR B 1 121 ? 21.251 51.100 36.144 1.00 21.89 121 THR B C 1
ATOM 1375 O O . THR B 1 121 ? 20.682 51.636 37.094 1.00 24.08 121 THR B O 1
ATOM 1379 N N . MET B 1 122 ? 20.952 49.871 35.735 1.00 20.75 122 MET B N 1
ATOM 1380 C CA . MET B 1 122 ? 19.760 49.191 36.237 1.00 21.31 122 MET B CA 1
ATOM 1381 C C . MET B 1 122 ? 19.979 48.336 37.490 1.00 20.47 122 MET B C 1
ATOM 1382 O O . MET B 1 122 ? 19.032 47.776 38.016 1.00 21.39 122 MET B O 1
ATOM 1387 N N . THR B 1 123 ? 21.210 48.257 37.981 1.00 20.05 123 THR B N 1
ATOM 1388 C CA . THR B 1 123 ? 21.501 47.397 39.134 1.00 20.62 123 THR B CA 1
ATOM 1389 C C . THR B 1 123 ? 20.506 47.469 40.307 1.00 20.09 123 THR B C 1
ATOM 1390 O O . THR B 1 123 ? 20.087 46.434 40.817 1.00 22.35 123 THR B O 1
ATOM 1394 N N . PRO B 1 124 ? 20.144 48.680 40.761 1.00 22.15 124 PRO B N 1
ATOM 1395 C CA . PRO B 1 124 ? 19.246 48.712 41.924 1.00 23.65 124 PRO B CA 1
ATOM 1396 C C . PRO B 1 124 ? 17.912 48.005 41.675 1.00 23.61 124 PRO B C 1
ATOM 1397 O O . PRO B 1 124 ? 17.402 47.338 42.577 1.00 23.72 124 PRO B O 1
ATOM 1401 N N . PHE B 1 125 ? 17.348 48.153 40.480 1.00 21.57 125 PHE B N 1
ATOM 1402 C CA . PHE B 1 125 ? 16.071 47.509 40.183 1.00 19.27 125 PHE B CA 1
ATOM 1403 C C . PHE B 1 125 ? 16.270 46.010 39.985 1.00 19.35 125 PHE B C 1
ATOM 1404 O O . PHE B 1 125 ? 15.461 45.213 40.445 1.00 21.64 125 PHE B O 1
ATOM 1412 N N . LEU B 1 126 ? 17.353 45.628 39.309 1.00 19.00 126 LEU B N 1
ATOM 1413 C CA . LEU B 1 126 ? 17.652 44.205 39.128 1.00 18.63 126 LEU B CA 1
ATOM 1414 C C . LEU B 1 126 ? 17.861 43.505 40.475 1.00 21.07 126 LEU B C 1
ATOM 1415 O O . LEU B 1 126 ? 17.444 42.360 40.655 1.00 21.55 126 LEU B O 1
ATOM 1420 N N . ASP B 1 127 ? 18.510 44.189 41.413 1.00 20.29 127 ASP B N 1
ATOM 1421 C CA . ASP B 1 127 ? 18.729 43.634 42.750 1.00 21.06 127 ASP B CA 1
ATOM 1422 C C . ASP B 1 127 ? 17.395 43.371 43.447 1.00 23.24 127 ASP B C 1
ATOM 1423 O O . ASP B 1 127 ? 17.241 42.380 44.166 1.00 23.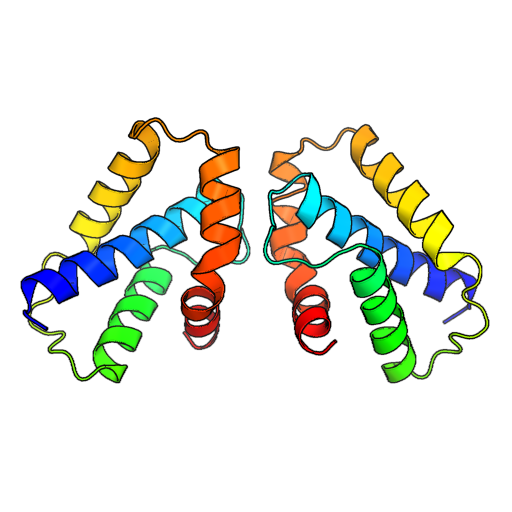15 127 ASP B O 1
ATOM 1428 N N . ALA B 1 128 ? 16.432 44.259 43.229 1.00 24.65 128 ALA B N 1
ATOM 1429 C CA . ALA B 1 128 ? 15.115 44.125 43.854 1.00 25.63 128 ALA B CA 1
ATOM 1430 C C . ALA B 1 128 ? 14.361 42.910 43.314 1.00 25.54 128 ALA B C 1
ATOM 1431 O O . ALA B 1 128 ? 13.550 42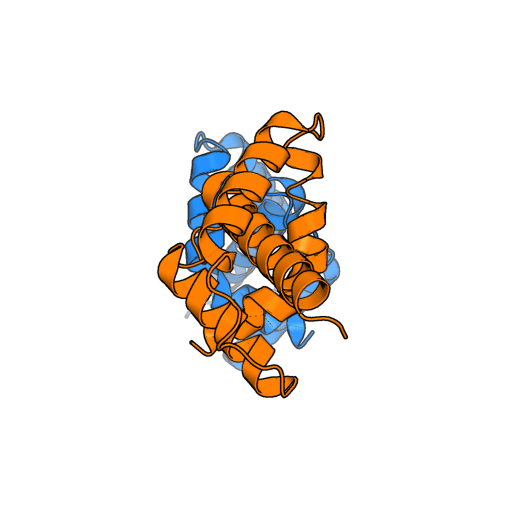.314 44.018 1.00 24.93 128 ALA B O 1
ATOM 1433 N N . MET B 1 129 ? 14.627 42.543 42.060 1.00 26.69 129 MET B N 1
ATOM 1434 C CA . MET B 1 129 ? 14.022 41.341 41.485 1.00 29.21 129 MET B CA 1
ATOM 1435 C C . MET B 1 129 ? 14.463 40.087 42.226 1.00 28.61 129 MET B C 1
ATOM 1436 O O . MET B 1 129 ? 13.744 39.092 42.257 1.00 30.91 129 MET B O 1
ATOM 1441 N N . ARG B 1 130 ? 15.661 40.129 42.797 1.00 27.69 130 ARG B N 1
ATOM 1442 C CA . ARG B 1 130 ? 16.164 38.995 43.560 1.00 30.07 130 ARG B CA 1
ATOM 1443 C C . ARG B 1 130 ? 15.452 38.799 44.899 1.00 32.62 130 ARG B C 1
ATOM 1444 O O . ARG B 1 130 ? 15.641 37.780 45.563 1.00 36.17 130 ARG B O 1
ATOM 1452 N N . THR B 1 131 ? 14.641 39.774 45.297 1.00 33.36 131 THR B N 1
ATOM 1453 C CA . THR B 1 131 ? 13.895 39.674 46.550 1.00 32.52 131 THR B CA 1
ATOM 1454 C C . THR B 1 131 ? 12.447 39.254 46.311 1.00 33.11 131 THR B C 1
ATOM 1455 O O . THR B 1 131 ? 11.626 39.268 47.228 1.00 36.11 131 THR B O 1
ATOM 1459 N N . VAL B 1 132 ? 12.139 38.874 45.077 1.00 32.52 132 VAL B N 1
ATOM 1460 C CA . VAL B 1 132 ? 10.765 38.584 44.679 1.00 34.44 132 VAL B CA 1
ATOM 1461 C C . VAL B 1 132 ? 10.660 37.182 44.095 1.00 39.40 132 VAL B C 1
ATOM 1462 O O . VAL B 1 132 ? 10.047 36.296 44.692 1.00 4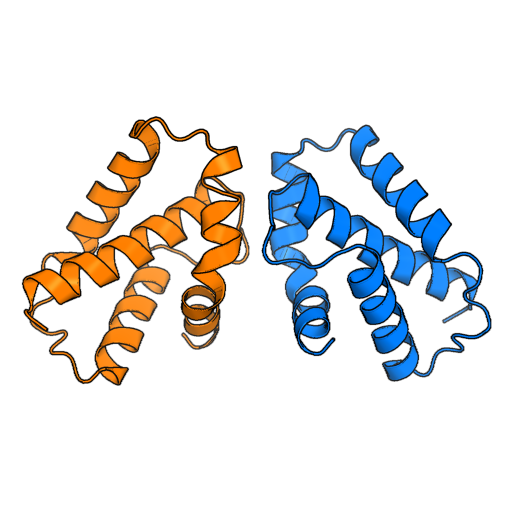4.37 132 VAL B O 1
#

Solvent-accessible surface area: 10097 Å² total; per-residue (Å²): 113,79,18,114,90,17,21,59,91,3,0,60,54,8,2,5,0,36,7,0,54,67,46,8,50,11,40,53,16,40,91,57,47,33,0,40,120,0,0,40,61,33,0,91,154,117,68,36,89,46,48,143,10,153,65,4,71,113,53,5,58,78,70,11,76,37,34,73,175,80,71,54,86,117,54,76,22,5,33,48,30,1,165,76,13,38,103,14,18,52,27,10,137,121,54,109,87,20,108,70,17,17,50,79,4,0,60,55,10,2,4,0,34,7,0,57,70,46,9,53,12,45,55,16,43,90,58,52,37,0,43,126,0,0,45,60,44,0,79,155,124,69,39,87,44,54,149,14,151,60,2,66,112,55,6,61,79,69,12,76,38,36,64,162,79,70,53,89,113,54,77,22,7,31,48,30,1,155,73,12,36,102,12,16,46,24,12,142,114,63

B-factor: mean 32.82, std 13.65, range [11.88, 98.05]

GO terms:
  GO:0009279 cell outer membrane (C, IDA)
  GO:0016485 protein processing (P, IDA)
  GO:0016485 protein processing (P, IMP)

Secondary structure (DSSP, 8-state):
--HHHHHHHHHHHHHHHHHHHHHS--TTS--HHHHHHHHHHHHHHTT--TTS-TTSHHHHHHHHHHHHHSS--HHHHHHHHHHH-HHHHHHHHH-/--HHHHHHHHHHHHHHHHHHHHHS--TTS--HHHHHHHHHHHHHHTT--GGG-TTHHHHHHHHHHHHHHSS--HHHHHHHHHHH-HHHHHHHTT-